Protein AF-I3XS90-F1 (afdb_monomer)

Radius of gyration: 22.23 Å; Cα contacts (8 Å, |Δi|>4): 352; chains: 1; bounding box: 52×35×60 Å

Solvent-accessible surface area (backbone atoms only — not comparable to full-atom values): 13602 Å² total; per-residue (Å²): 131,83,74,75,43,64,44,87,60,22,46,60,44,25,71,56,54,40,48,77,64,51,54,78,54,43,42,73,43,84,75,44,77,46,78,34,89,87,34,43,70,49,54,51,59,58,54,52,69,59,24,79,41,102,49,39,35,34,42,40,38,28,31,76,84,46,36,37,32,40,36,36,29,43,35,43,31,38,50,39,34,42,33,28,40,70,89,64,48,79,44,88,43,46,61,67,58,50,50,48,59,44,69,30,43,55,36,32,35,41,36,35,27,45,46,42,68,59,58,63,72,79,51,80,90,68,58,58,85,42,69,73,56,40,52,35,52,44,51,29,40,54,29,49,43,49,30,52,49,26,59,65,64,65,39,51,90,50,33,63,62,36,45,52,51,26,51,52,36,48,52,52,38,53,55,50,51,56,50,49,37,60,77,57,64,49,58,66,71,60,50,55,55,51,53,52,51,53,52,57,50,46,57,51,50,50,57,54,69,69,44,87,48,55,49,59,33,54,52,50,49,53,78,42,36,72,58,53,54,53,45,54,60,48,47,55,58,55,48,43,58,49,33,63,52,46,52,64,42,53,58,65,73,75,111

Sequence (255 aa):
MKSIVIREDIENLQKLIPLSKLLDILEVEIIESIMLEGGGKILLEVVGRYASENEYYMAHIINQEGTSCMLLMSGNTILNGECRRPDGGEIPVNPELIKGLLYSSNVRKLDMYRVKSPFVMWSEKYNLGVKPLDIAHRNMFEKFNTVIKYILNGELGKIQEAFREVYNAVITHFELEEKLQDECKYDKRKRESHVKRHLEFKMLMDKLASTSDASQFVKLLRDLYTYIASYLDYMLKDDMELAEHLKKCLEKAGE

InterPro domains:
  IPR012312 Hemerythrin-like [PF01814] (130-243)
  IPR012827 Hemerythrin, metal-binding domain [TIGR02481] (122-246)
  IPR012827 Hemerythrin, metal-binding domain [cd12107] (131-244)
  IPR035938 Hemerythrin-like superfamily [G3DSA:1.20.120.50] (116-249)
  IPR035938 Hemerythrin-like superfamily [SSF47188] (119-244)

Structure (mmCIF, N/CA/C/O backbone):
data_AF-I3XS90-F1
#
_entry.id   AF-I3XS90-F1
#
loop_
_atom_site.group_PDB
_atom_site.id
_atom_site.type_symbol
_atom_site.label_atom_id
_atom_site.label_alt_id
_atom_site.label_comp_id
_atom_site.label_asym_id
_atom_site.label_entity_id
_atom_site.label_seq_id
_atom_site.pdbx_PDB_ins_code
_atom_site.Cartn_x
_atom_site.Cartn_y
_atom_site.Cartn_z
_atom_site.occupancy
_atom_site.B_iso_or_equiv
_atom_site.auth_seq_id
_atom_site.auth_comp_id
_atom_site.auth_asym_id
_atom_site.auth_atom_id
_atom_site.pdbx_PDB_model_num
ATOM 1 N N . MET A 1 1 ? 4.669 -20.149 -23.806 1.00 55.44 1 MET A N 1
ATOM 2 C CA . MET A 1 1 ? 5.103 -19.032 -22.939 1.00 55.44 1 MET A CA 1
ATOM 3 C C . MET A 1 1 ? 4.061 -17.929 -23.068 1.00 55.44 1 MET A C 1
ATOM 5 O O . MET A 1 1 ? 3.728 -17.602 -24.202 1.00 55.44 1 MET A O 1
ATOM 9 N N . LYS A 1 2 ? 3.463 -17.433 -21.973 1.00 62.12 2 LYS A N 1
ATOM 10 C CA . LYS A 1 2 ? 2.526 -16.296 -22.066 1.00 62.12 2 LYS A CA 1
ATOM 11 C C . LYS A 1 2 ? 3.296 -15.078 -22.585 1.00 62.12 2 LYS A C 1
ATOM 13 O O . LYS A 1 2 ? 4.424 -14.853 -22.158 1.00 62.12 2 LYS A O 1
ATOM 18 N N . SER A 1 3 ? 2.716 -14.323 -23.516 1.00 77.62 3 SER A N 1
ATOM 19 C CA . SER A 1 3 ? 3.325 -13.082 -23.997 1.00 77.62 3 SER A CA 1
ATOM 20 C C . SER A 1 3 ? 3.390 -12.072 -22.855 1.00 77.62 3 SER A C 1
ATOM 22 O O . SER A 1 3 ? 2.373 -11.836 -22.194 1.00 77.62 3 SER A O 1
ATOM 24 N N . ILE A 1 4 ? 4.565 -11.483 -22.629 1.00 83.00 4 ILE A N 1
ATOM 25 C CA . ILE A 1 4 ? 4.709 -10.356 -21.705 1.00 83.00 4 ILE A CA 1
ATOM 26 C C . ILE A 1 4 ? 3.997 -9.146 -22.316 1.00 83.00 4 ILE A C 1
ATOM 28 O O . ILE A 1 4 ? 4.238 -8.793 -23.471 1.00 83.00 4 ILE A O 1
ATOM 32 N N . VAL A 1 5 ? 3.112 -8.537 -21.538 1.00 88.38 5 VAL A N 1
ATOM 33 C CA . VAL A 1 5 ? 2.396 -7.304 -21.857 1.00 88.38 5 VAL A CA 1
ATOM 34 C C . VAL A 1 5 ? 3.143 -6.152 -21.198 1.00 88.38 5 VAL A C 1
ATOM 36 O O . VAL A 1 5 ? 3.514 -6.233 -20.030 1.00 88.38 5 VAL A O 1
ATOM 39 N N . ILE A 1 6 ? 3.379 -5.076 -21.940 1.00 90.00 6 ILE A N 1
ATOM 40 C CA . ILE A 1 6 ? 4.000 -3.864 -21.406 1.00 90.00 6 ILE A CA 1
ATOM 41 C C . ILE A 1 6 ? 2.942 -2.777 -21.421 1.00 90.00 6 ILE A C 1
ATOM 43 O O . ILE A 1 6 ? 2.289 -2.571 -22.442 1.00 90.00 6 ILE A O 1
ATOM 47 N N . ARG A 1 7 ? 2.767 -2.102 -20.288 1.00 90.25 7 ARG A N 1
ATOM 48 C CA . ARG A 1 7 ? 1.864 -0.963 -20.181 1.00 90.25 7 ARG A CA 1
ATOM 49 C C . ARG A 1 7 ? 2.275 0.157 -21.146 1.00 90.25 7 ARG A C 1
ATOM 51 O O . ARG A 1 7 ? 3.441 0.539 -21.191 1.00 90.25 7 ARG A O 1
ATOM 58 N N . GLU A 1 8 ? 1.312 0.697 -21.889 1.00 90.00 8 GLU A N 1
ATOM 59 C CA . GLU A 1 8 ? 1.569 1.746 -22.886 1.00 90.00 8 GLU A CA 1
ATOM 60 C C . GLU A 1 8 ? 1.924 3.094 -22.240 1.00 90.00 8 GLU A C 1
ATOM 62 O O . GLU A 1 8 ? 2.824 3.785 -22.708 1.00 90.00 8 GLU A O 1
ATOM 67 N N . ASP A 1 9 ? 1.287 3.442 -21.120 1.00 90.19 9 ASP A N 1
ATOM 68 C CA . ASP A 1 9 ? 1.517 4.680 -20.367 1.00 90.19 9 ASP A CA 1
ATOM 69 C C . ASP A 1 9 ? 2.644 4.568 -19.321 1.00 90.19 9 ASP A C 1
ATOM 71 O O . ASP A 1 9 ? 2.751 5.411 -18.428 1.00 90.19 9 ASP A O 1
ATOM 75 N N . ILE A 1 10 ? 3.512 3.553 -19.426 1.00 91.19 10 ILE A N 1
ATOM 76 C CA . ILE A 1 10 ? 4.568 3.281 -18.437 1.00 91.19 10 ILE A CA 1
ATOM 77 C C . ILE A 1 10 ? 5.519 4.466 -18.230 1.00 91.19 10 ILE A C 1
ATOM 79 O O . ILE A 1 10 ? 5.909 4.740 -17.099 1.00 91.19 10 ILE A O 1
ATOM 83 N N . GLU A 1 11 ? 5.830 5.222 -19.287 1.00 90.06 11 GLU A N 1
ATOM 84 C CA . GLU A 1 11 ? 6.691 6.407 -19.191 1.00 90.06 11 GLU A CA 1
ATOM 85 C C . GLU A 1 11 ? 6.031 7.520 -18.360 1.00 90.06 11 GLU A C 1
ATOM 87 O O . GLU A 1 11 ? 6.686 8.212 -17.579 1.00 90.06 11 GLU A O 1
ATOM 92 N N . ASN A 1 12 ? 4.715 7.700 -18.510 1.00 89.44 12 ASN A N 1
ATOM 93 C CA . ASN A 1 12 ? 3.961 8.675 -17.728 1.00 89.44 12 ASN A CA 1
ATOM 94 C C . ASN A 1 12 ? 3.855 8.229 -16.265 1.00 89.44 12 ASN A C 1
ATOM 96 O O . ASN A 1 12 ? 4.059 9.033 -15.354 1.00 89.44 12 ASN A O 1
ATOM 100 N N . LEU A 1 13 ? 3.602 6.938 -16.035 1.00 88.50 13 LEU A N 1
ATOM 101 C CA . LEU A 1 13 ? 3.555 6.384 -14.688 1.00 88.50 13 LEU A CA 1
ATOM 102 C C . LEU A 1 13 ? 4.906 6.514 -13.973 1.00 88.50 13 LEU A C 1
ATOM 104 O O . LEU A 1 13 ? 4.920 6.932 -12.820 1.00 88.50 13 LEU A O 1
ATOM 108 N N . GLN A 1 14 ? 6.023 6.244 -14.656 1.00 88.75 14 GLN A N 1
ATOM 109 C CA . GLN A 1 14 ? 7.376 6.427 -14.117 1.00 88.75 14 GLN A CA 1
ATOM 110 C C . GLN A 1 14 ? 7.592 7.862 -13.611 1.00 88.75 14 GLN A C 1
ATOM 112 O O . GLN A 1 14 ? 8.184 8.058 -12.552 1.00 88.75 14 GLN A O 1
ATOM 117 N N . LYS A 1 15 ? 7.106 8.873 -14.344 1.00 88.38 15 LYS A N 1
ATOM 118 C CA . LYS A 1 15 ? 7.245 10.291 -13.961 1.00 88.38 15 LYS A CA 1
ATOM 119 C C . LYS A 1 15 ? 6.397 10.651 -12.743 1.00 88.38 15 LYS A C 1
ATOM 121 O O . LYS A 1 15 ? 6.851 11.401 -11.884 1.00 88.38 15 LYS A O 1
ATOM 126 N N . LEU A 1 16 ? 5.170 10.134 -12.674 1.00 89.19 16 LEU A N 1
ATOM 127 C CA . LEU A 1 16 ? 4.241 10.419 -11.578 1.00 89.19 16 LEU A CA 1
ATOM 128 C C . LEU A 1 16 ? 4.608 9.659 -10.299 1.00 89.19 16 LEU A C 1
ATOM 130 O O . LEU A 1 16 ? 4.498 10.199 -9.200 1.00 89.19 16 LEU A O 1
ATOM 134 N N . ILE A 1 17 ? 5.025 8.404 -10.446 1.00 89.94 17 ILE A N 1
ATOM 135 C CA . ILE A 1 17 ? 5.338 7.485 -9.357 1.00 89.94 17 ILE A CA 1
ATOM 136 C C . ILE A 1 17 ? 6.592 6.683 -9.737 1.00 89.94 17 ILE A C 1
ATOM 138 O O . ILE A 1 17 ? 6.489 5.559 -10.247 1.00 89.94 17 ILE A O 1
ATOM 142 N N . PRO A 1 18 ? 7.792 7.236 -9.486 1.00 91.19 18 PRO A N 1
ATOM 143 C CA . PRO A 1 18 ? 9.033 6.533 -9.775 1.00 91.19 18 PRO A CA 1
ATOM 144 C C . PRO A 1 18 ? 9.144 5.260 -8.935 1.00 91.19 18 PRO A C 1
ATOM 146 O O . PRO A 1 18 ? 8.927 5.290 -7.719 1.00 91.19 18 PRO A O 1
ATOM 149 N N . LEU A 1 19 ? 9.518 4.146 -9.568 1.00 91.44 19 LEU A N 1
ATOM 150 C CA . LEU A 1 19 ? 9.610 2.849 -8.896 1.00 91.44 19 LEU A CA 1
ATOM 151 C C . LEU A 1 19 ? 10.603 2.885 -7.727 1.00 91.44 19 LEU A C 1
ATOM 153 O O . LEU A 1 19 ? 10.298 2.362 -6.659 1.00 91.44 19 LEU A O 1
ATOM 157 N N . SER A 1 20 ? 11.736 3.580 -7.874 1.00 89.75 20 SER A N 1
ATOM 158 C CA . SER A 1 20 ? 12.697 3.769 -6.780 1.00 89.75 20 SER A CA 1
ATOM 159 C C . SER A 1 20 ? 12.083 4.401 -5.528 1.00 89.75 20 SER A C 1
ATOM 161 O O . SER A 1 20 ? 12.520 4.091 -4.428 1.00 89.75 20 SER A O 1
ATOM 163 N N . LYS A 1 21 ? 11.058 5.255 -5.668 1.00 89.62 21 LYS A N 1
ATOM 164 C CA . LYS A 1 21 ? 10.362 5.881 -4.531 1.00 89.62 21 LYS A CA 1
ATOM 165 C C . LYS A 1 21 ? 9.311 4.980 -3.904 1.00 89.62 21 LYS A C 1
ATOM 167 O O . LYS A 1 21 ? 9.009 5.147 -2.729 1.00 89.62 21 LYS A O 1
ATOM 172 N N . LEU A 1 22 ? 8.750 4.048 -4.669 1.00 88.69 22 LEU A N 1
ATOM 173 C CA . LEU A 1 22 ? 7.868 3.026 -4.113 1.00 88.69 22 LEU A CA 1
ATOM 174 C C . LEU A 1 22 ? 8.647 2.017 -3.278 1.00 88.69 22 LEU A C 1
ATOM 176 O O . LEU A 1 22 ? 8.139 1.556 -2.266 1.00 88.69 22 LEU A O 1
ATOM 180 N N . LEU A 1 23 ? 9.889 1.711 -3.653 1.00 87.75 23 LEU A N 1
ATOM 181 C CA . LEU A 1 23 ? 10.734 0.801 -2.877 1.00 87.75 23 LEU A CA 1
ATOM 182 C C . LEU A 1 23 ? 11.040 1.311 -1.461 1.00 87.75 23 LEU A C 1
ATOM 184 O O . LEU A 1 23 ? 11.299 0.494 -0.587 1.00 87.75 23 LEU A O 1
ATOM 188 N N . ASP A 1 24 ? 10.918 2.618 -1.206 1.00 87.62 24 ASP A N 1
ATOM 189 C CA . ASP A 1 24 ? 11.027 3.191 0.145 1.00 87.62 24 ASP A CA 1
ATOM 190 C C . ASP A 1 24 ? 9.905 2.704 1.088 1.00 87.62 24 ASP A C 1
ATOM 192 O O . ASP A 1 24 ? 10.039 2.793 2.308 1.00 87.62 24 ASP A O 1
ATOM 196 N N . ILE A 1 25 ? 8.793 2.206 0.531 1.00 88.19 25 ILE A N 1
ATOM 197 C CA . ILE A 1 25 ? 7.641 1.696 1.282 1.00 88.19 25 ILE A CA 1
ATOM 198 C C . ILE A 1 25 ? 7.292 0.249 0.955 1.00 88.19 25 ILE A C 1
ATOM 200 O O . ILE A 1 25 ? 6.293 -0.225 1.457 1.00 88.19 25 ILE A O 1
ATOM 204 N N . LEU A 1 26 ? 8.008 -0.459 0.088 1.00 89.69 26 LEU A N 1
ATOM 205 C CA . LEU A 1 26 ? 7.658 -1.841 -0.253 1.00 89.69 26 LEU A CA 1
ATOM 206 C C . LEU A 1 26 ? 8.574 -2.812 0.478 1.00 89.69 26 LEU A C 1
ATOM 208 O O . LEU A 1 26 ? 9.772 -2.574 0.614 1.00 89.69 26 LEU A O 1
ATOM 212 N N . GLU A 1 27 ? 8.020 -3.949 0.886 1.00 88.12 27 GLU A N 1
ATOM 213 C CA . GLU A 1 27 ? 8.829 -5.068 1.352 1.00 88.12 27 GLU A CA 1
ATOM 214 C C . GLU A 1 27 ? 9.244 -5.917 0.149 1.00 88.12 27 GLU A C 1
ATOM 216 O O . GLU A 1 27 ? 8.408 -6.309 -0.669 1.00 88.12 27 GLU A O 1
ATOM 221 N N . VAL A 1 28 ? 10.539 -6.212 0.032 1.00 90.44 28 VAL A N 1
ATOM 222 C CA . VAL A 1 28 ? 11.079 -7.027 -1.061 1.00 90.44 28 VAL A CA 1
ATOM 223 C C . VAL A 1 28 ? 11.883 -8.204 -0.526 1.00 90.44 28 VAL A C 1
ATOM 225 O O . VAL A 1 28 ? 12.688 -8.071 0.393 1.00 90.44 28 VAL A O 1
ATOM 228 N N . GLU A 1 29 ? 11.675 -9.369 -1.126 1.00 91.44 29 GLU A N 1
ATOM 229 C CA . GLU A 1 29 ? 12.358 -10.617 -0.790 1.00 91.44 29 GLU A CA 1
ATOM 230 C C . GLU A 1 29 ? 13.064 -11.133 -2.045 1.00 91.44 29 GLU A C 1
ATOM 232 O O . GLU A 1 29 ? 12.407 -11.357 -3.060 1.00 91.44 29 GLU A O 1
ATOM 237 N N . ILE A 1 30 ? 14.390 -11.310 -1.998 1.00 92.75 30 ILE A N 1
ATOM 238 C CA . ILE A 1 30 ? 15.135 -11.908 -3.116 1.00 92.75 30 ILE A CA 1
ATOM 239 C C . ILE A 1 30 ? 14.697 -13.364 -3.249 1.00 92.75 30 ILE A C 1
ATOM 241 O O . ILE A 1 30 ? 14.873 -14.149 -2.320 1.00 92.75 30 ILE A O 1
ATOM 245 N N . ILE A 1 31 ? 14.171 -13.722 -4.416 1.00 92.38 31 ILE A N 1
ATOM 246 C CA . ILE A 1 31 ? 13.762 -15.100 -4.725 1.00 92.38 31 ILE A CA 1
ATOM 247 C C . ILE A 1 31 ? 14.734 -15.778 -5.685 1.00 92.38 31 ILE A C 1
ATOM 249 O O . ILE A 1 31 ? 14.851 -16.999 -5.685 1.00 92.38 31 ILE A O 1
ATOM 253 N N . GLU A 1 32 ? 15.451 -14.996 -6.493 1.00 91.00 32 GLU A N 1
ATOM 254 C CA . GLU A 1 32 ? 16.410 -15.532 -7.447 1.00 91.00 32 GLU A CA 1
ATOM 255 C C . GLU A 1 32 ? 17.471 -14.490 -7.799 1.00 91.00 32 GLU A C 1
ATOM 257 O O . GLU A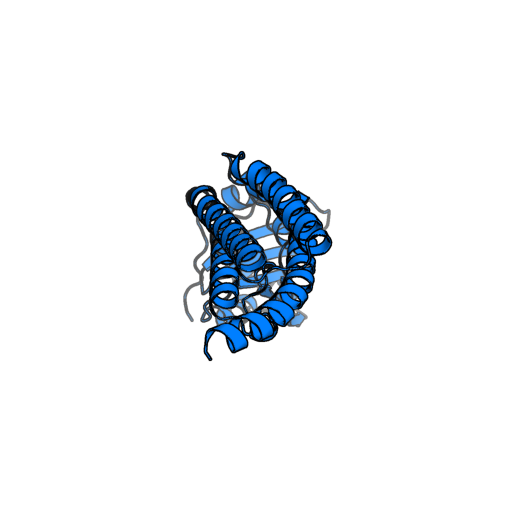 1 32 ? 17.174 -13.303 -7.908 1.00 91.00 32 GLU A O 1
ATOM 262 N N . SER A 1 33 ? 18.711 -14.935 -7.992 1.00 92.25 33 SER A N 1
ATOM 263 C CA . SER A 1 33 ? 19.820 -14.099 -8.452 1.00 92.25 33 SER A CA 1
ATOM 264 C C . SER A 1 33 ? 20.652 -14.892 -9.447 1.00 92.25 33 SER A C 1
ATOM 266 O O . SER A 1 33 ? 21.090 -16.006 -9.156 1.00 92.25 33 SER A O 1
ATOM 268 N N . ILE A 1 34 ? 20.836 -14.337 -10.642 1.00 89.69 34 ILE A N 1
ATOM 269 C CA . ILE A 1 34 ? 21.483 -15.008 -11.765 1.00 89.69 34 ILE A CA 1
ATOM 270 C C . ILE A 1 34 ? 22.574 -14.103 -12.324 1.00 89.69 34 ILE A C 1
ATOM 272 O O . ILE A 1 34 ? 22.320 -12.969 -12.739 1.00 89.69 34 ILE A O 1
ATOM 276 N N . MET A 1 35 ? 23.788 -14.643 -12.387 1.00 87.75 35 MET A N 1
ATOM 277 C CA . MET A 1 35 ? 24.903 -14.055 -13.123 1.00 87.75 35 MET A CA 1
ATOM 278 C C . MET A 1 35 ? 24.988 -14.710 -14.499 1.00 87.75 35 MET A C 1
ATOM 280 O O . MET A 1 35 ? 25.035 -15.932 -14.612 1.00 87.75 35 MET A O 1
ATOM 284 N N . LEU A 1 36 ? 25.002 -13.894 -15.548 1.00 79.38 36 LEU A N 1
ATOM 285 C CA . LEU A 1 36 ? 25.058 -14.344 -16.934 1.00 79.38 36 LEU A CA 1
ATOM 286 C C . LEU A 1 36 ? 26.435 -14.016 -17.507 1.00 79.38 36 LEU A C 1
ATOM 288 O O . LEU A 1 36 ? 26.640 -12.979 -18.143 1.00 79.38 36 LEU A O 1
ATOM 292 N N . GLU A 1 37 ? 27.397 -14.899 -17.253 1.00 66.69 37 GLU A N 1
ATOM 293 C CA . GLU A 1 37 ? 28.720 -14.820 -17.871 1.00 66.69 37 GLU A CA 1
ATOM 294 C C . GLU A 1 37 ? 28.574 -15.023 -19.388 1.00 66.69 37 GLU A C 1
ATOM 296 O O . GLU A 1 37 ? 28.243 -16.107 -19.856 1.00 66.69 37 GLU A O 1
ATOM 301 N N . GLY A 1 38 ? 28.753 -13.956 -20.173 1.00 61.28 38 GLY A N 1
ATOM 302 C CA . GLY A 1 38 ? 28.689 -14.013 -21.640 1.00 61.28 38 GLY A CA 1
ATOM 303 C C . GLY A 1 38 ? 27.338 -13.660 -22.269 1.00 61.28 38 GLY A C 1
ATOM 304 O O . GLY A 1 38 ? 27.257 -13.599 -23.493 1.00 61.28 38 GLY A O 1
ATOM 305 N N . GLY A 1 39 ? 26.323 -13.332 -21.464 1.00 59.81 39 GLY A N 1
ATOM 306 C CA . GLY A 1 39 ? 25.066 -12.787 -21.965 1.00 59.81 39 GLY A CA 1
ATOM 307 C C . GLY A 1 39 ? 24.079 -13.834 -22.502 1.00 59.81 39 GLY A C 1
ATOM 308 O O . GLY A 1 39 ? 24.350 -14.547 -23.465 1.00 59.81 39 GLY A O 1
ATOM 309 N N . GLY A 1 40 ? 22.901 -13.941 -21.879 1.00 57.16 40 GLY A N 1
ATOM 310 C CA . GLY A 1 40 ? 21.921 -14.992 -22.181 1.00 57.16 40 GLY A CA 1
ATOM 311 C C . GLY A 1 40 ? 20.501 -14.466 -22.383 1.00 57.16 40 GLY A C 1
ATOM 312 O O . GLY A 1 40 ? 20.083 -13.522 -21.718 1.00 57.16 40 GLY A O 1
ATOM 313 N N . LYS A 1 41 ? 19.722 -15.131 -23.253 1.00 62.38 41 LYS A N 1
ATOM 314 C CA . LYS A 1 41 ? 18.271 -14.910 -23.472 1.00 62.38 41 LYS A CA 1
ATOM 315 C C . LYS A 1 41 ? 17.406 -15.437 -22.308 1.00 62.38 41 LYS A C 1
ATOM 317 O O . LYS A 1 41 ? 16.359 -16.038 -22.522 1.00 62.38 41 LYS A O 1
ATOM 322 N N . ILE A 1 42 ? 17.868 -15.258 -21.076 1.00 63.91 42 ILE A N 1
ATOM 323 C CA . ILE A 1 42 ? 17.315 -15.916 -19.883 1.00 63.91 42 ILE A CA 1
ATOM 324 C C . ILE A 1 42 ? 16.187 -15.086 -19.250 1.00 63.91 42 ILE A C 1
ATOM 326 O O . ILE A 1 42 ? 15.330 -15.622 -18.554 1.00 63.91 42 ILE A O 1
ATOM 330 N N . LEU A 1 43 ? 16.110 -13.788 -19.559 1.00 67.50 43 LEU A N 1
ATOM 331 C CA . LEU A 1 43 ? 15.177 -12.878 -18.898 1.00 67.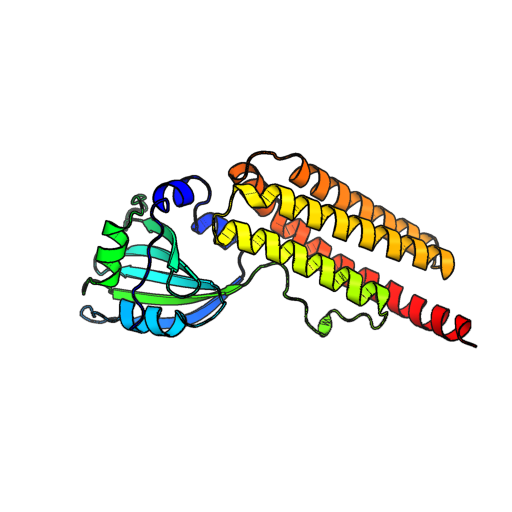50 43 LEU A CA 1
ATOM 332 C C . LEU A 1 43 ? 13.702 -13.243 -19.137 1.00 67.50 43 LEU A C 1
ATOM 334 O O . LEU A 1 43 ? 12.928 -13.254 -18.189 1.00 67.50 43 LEU A O 1
ATOM 338 N N . LEU A 1 44 ? 13.313 -13.608 -20.364 1.00 72.38 44 LEU A N 1
ATOM 339 C CA . LEU A 1 44 ? 11.940 -14.037 -20.679 1.00 72.38 44 LEU A CA 1
ATOM 340 C C . LEU A 1 44 ? 11.540 -15.349 -20.009 1.00 72.38 44 LEU A C 1
ATOM 342 O O . LEU A 1 44 ? 10.385 -15.505 -19.622 1.00 72.38 44 LEU A O 1
ATOM 346 N N . GLU A 1 45 ? 12.478 -16.285 -19.890 1.00 76.56 45 GLU A N 1
ATOM 347 C CA . GLU A 1 45 ? 12.232 -17.567 -19.237 1.00 76.56 45 GLU A CA 1
ATOM 348 C C . GLU A 1 45 ? 12.047 -17.365 -17.733 1.00 76.56 45 GLU A C 1
ATOM 350 O O . GLU A 1 45 ? 11.046 -17.802 -17.169 1.00 76.56 45 GLU A O 1
ATOM 355 N N . VAL A 1 46 ? 12.959 -16.621 -17.103 1.00 77.19 46 VAL A N 1
ATOM 356 C CA . VAL A 1 46 ? 12.924 -16.340 -15.665 1.00 77.19 46 VAL A CA 1
ATOM 357 C C . VAL A 1 46 ? 11.689 -15.529 -15.303 1.00 77.19 46 VAL A C 1
ATOM 359 O O . VAL A 1 46 ? 10.905 -15.968 -14.469 1.00 77.19 46 VAL A O 1
ATOM 362 N N . VAL A 1 47 ? 11.460 -14.396 -15.974 1.00 73.31 47 VAL A N 1
ATOM 363 C CA . VAL A 1 47 ? 10.264 -13.565 -15.768 1.00 73.31 47 VAL A CA 1
ATOM 364 C C . VAL A 1 47 ? 8.992 -14.366 -16.058 1.00 73.31 47 VAL A C 1
ATOM 366 O O . VAL A 1 47 ? 8.010 -14.272 -15.324 1.00 73.31 47 VAL A O 1
ATOM 369 N N . GLY A 1 48 ? 9.020 -15.217 -17.087 1.00 73.88 48 GLY A N 1
ATOM 370 C CA . GLY A 1 48 ? 7.908 -16.085 -17.456 1.00 73.88 48 GLY A CA 1
ATOM 371 C C . GLY A 1 48 ? 7.514 -17.103 -16.383 1.00 73.88 48 GLY A C 1
ATOM 372 O O . GLY A 1 48 ? 6.332 -17.440 -16.309 1.00 73.88 48 GLY A O 1
ATOM 373 N N . ARG A 1 49 ? 8.449 -17.561 -15.535 1.00 80.38 49 ARG A N 1
ATOM 374 C CA . ARG A 1 49 ? 8.144 -18.471 -14.411 1.00 80.38 49 ARG A CA 1
ATOM 375 C C . ARG A 1 49 ? 7.276 -17.814 -13.343 1.00 80.38 49 ARG A C 1
ATOM 377 O O . ARG A 1 49 ? 6.408 -18.474 -12.790 1.00 80.38 49 ARG A O 1
ATOM 384 N N . TYR A 1 50 ? 7.473 -16.521 -13.104 1.00 78.75 50 TYR A N 1
ATOM 385 C CA . TYR A 1 50 ? 6.739 -15.767 -12.084 1.00 78.75 50 TYR A CA 1
ATOM 386 C C . TYR A 1 50 ? 5.461 -15.109 -12.633 1.00 78.75 50 TYR A C 1
ATOM 388 O O . TYR A 1 50 ? 4.612 -14.633 -11.883 1.00 78.75 50 TYR A O 1
ATOM 396 N N . ALA A 1 51 ? 5.263 -15.149 -13.954 1.00 65.38 51 ALA A N 1
ATOM 397 C CA . ALA A 1 51 ? 4.133 -14.524 -14.638 1.00 65.38 51 ALA A CA 1
ATOM 398 C C . ALA A 1 51 ? 2.767 -15.218 -14.429 1.00 65.38 51 ALA A C 1
ATOM 400 O O . ALA A 1 51 ? 1.761 -14.798 -15.015 1.00 65.38 51 ALA A O 1
ATOM 401 N N . SER A 1 52 ? 2.705 -16.302 -13.651 1.00 60.06 52 SER A N 1
ATOM 402 C CA . SER A 1 52 ? 1.480 -17.067 -13.375 1.00 60.06 52 SER A CA 1
ATOM 403 C C . SER A 1 52 ? 0.840 -16.790 -12.019 1.00 60.06 52 SER A C 1
ATOM 405 O O . SER A 1 52 ? -0.250 -17.303 -11.771 1.00 60.06 52 SER A O 1
ATOM 407 N N . GLU A 1 53 ? 1.476 -16.002 -11.158 1.00 63.94 53 GLU A N 1
ATOM 408 C CA . GLU A 1 53 ? 1.019 -15.810 -9.783 1.00 63.94 53 GLU A CA 1
ATOM 409 C C . GLU A 1 53 ? 0.299 -14.468 -9.604 1.00 63.94 53 GLU A C 1
ATOM 411 O O . GLU A 1 53 ? 0.617 -13.476 -10.261 1.00 63.94 53 GLU A O 1
ATOM 416 N N . ASN A 1 54 ? -0.678 -14.432 -8.692 1.00 69.19 54 ASN A N 1
ATOM 417 C CA . ASN A 1 54 ? -1.421 -13.225 -8.298 1.00 69.19 54 ASN A CA 1
ATOM 418 C C . ASN A 1 54 ? -0.594 -12.339 -7.339 1.00 69.19 54 ASN A C 1
ATOM 420 O O . ASN A 1 54 ? -1.125 -11.733 -6.410 1.00 69.19 54 ASN A O 1
ATOM 424 N N . GLU A 1 55 ? 0.718 -12.302 -7.553 1.00 86.12 55 GLU A N 1
ATOM 425 C CA . GLU A 1 55 ? 1.692 -11.584 -6.740 1.00 86.12 55 GLU A CA 1
ATOM 426 C C . GLU A 1 55 ? 2.364 -10.479 -7.565 1.00 86.12 55 GLU A C 1
ATOM 428 O O . GLU A 1 55 ? 2.196 -10.375 -8.788 1.00 86.12 55 GLU A O 1
ATOM 433 N N . TYR A 1 56 ? 3.113 -9.627 -6.871 1.00 91.19 56 TYR A N 1
ATOM 434 C CA . TYR A 1 56 ? 3.957 -8.620 -7.491 1.00 91.19 56 TYR A CA 1
ATOM 435 C C . TYR A 1 56 ? 5.402 -9.088 -7.468 1.00 91.19 56 TYR A C 1
ATOM 437 O O . TYR A 1 56 ? 5.906 -9.562 -6.450 1.00 91.19 56 TYR A O 1
ATOM 445 N N . TYR A 1 57 ? 6.080 -8.901 -8.590 1.00 92.50 57 TYR A N 1
ATOM 446 C CA . TYR A 1 57 ? 7.490 -9.209 -8.733 1.00 92.50 57 TYR A CA 1
ATOM 447 C C . TYR A 1 57 ? 8.241 -7.988 -9.234 1.00 92.50 57 TYR A C 1
ATOM 449 O O . TYR A 1 57 ? 7.706 -7.169 -9.982 1.00 92.50 57 TYR A O 1
ATOM 457 N N . MET A 1 58 ? 9.499 -7.876 -8.831 1.00 93.69 58 MET A N 1
ATOM 458 C CA . MET A 1 58 ? 10.425 -6.899 -9.374 1.00 93.69 58 MET A CA 1
ATOM 459 C C . MET A 1 58 ? 11.610 -7.627 -9.995 1.00 93.69 58 MET A C 1
ATOM 461 O O . MET A 1 58 ? 12.229 -8.472 -9.355 1.00 93.69 58 MET A O 1
ATOM 465 N N . ALA A 1 59 ? 11.931 -7.277 -11.236 1.00 92.44 59 ALA A N 1
ATOM 466 C CA . ALA A 1 59 ? 13.152 -7.702 -11.903 1.00 92.44 59 ALA A CA 1
ATOM 467 C C . ALA A 1 59 ? 14.157 -6.549 -11.878 1.00 92.44 59 ALA A C 1
ATOM 469 O O . ALA A 1 59 ? 13.877 -5.480 -12.421 1.00 92.44 59 ALA A O 1
ATOM 470 N N . HIS A 1 60 ? 15.324 -6.761 -11.275 1.00 93.69 60 HIS A N 1
ATOM 471 C CA . HIS A 1 60 ? 16.465 -5.856 -11.366 1.00 93.69 60 HIS A CA 1
ATOM 472 C C . HIS A 1 60 ? 17.479 -6.428 -12.354 1.00 93.69 60 HIS A C 1
ATOM 474 O O . HIS A 1 60 ? 18.080 -7.476 -12.135 1.00 93.69 60 HIS A O 1
ATOM 480 N N . ILE A 1 61 ? 17.631 -5.743 -13.479 1.00 92.00 61 ILE A N 1
ATOM 481 C CA . ILE A 1 61 ? 18.411 -6.174 -14.633 1.00 92.00 61 ILE A CA 1
ATOM 482 C C . ILE A 1 61 ? 19.605 -5.243 -14.770 1.00 92.00 61 ILE A C 1
ATOM 484 O O . ILE A 1 61 ? 19.433 -4.028 -14.851 1.00 92.00 61 ILE A O 1
ATOM 488 N N . ILE A 1 62 ? 20.806 -5.805 -14.862 1.00 91.81 62 ILE A N 1
ATOM 489 C CA . ILE A 1 62 ? 22.022 -5.053 -15.177 1.00 91.81 62 ILE A CA 1
ATOM 490 C C . ILE A 1 62 ? 22.608 -5.623 -16.464 1.00 91.81 62 ILE A C 1
ATOM 492 O O . ILE A 1 62 ? 22.835 -6.832 -16.559 1.00 91.81 62 ILE A O 1
ATOM 496 N N . ASN A 1 63 ? 22.847 -4.773 -17.462 1.00 89.69 63 ASN A N 1
ATOM 497 C CA . ASN A 1 63 ? 23.474 -5.182 -18.721 1.00 89.69 63 ASN A CA 1
ATOM 498 C C . ASN A 1 63 ? 25.020 -5.149 -18.635 1.00 89.69 63 ASN A C 1
ATOM 500 O O . ASN A 1 63 ? 25.582 -4.707 -17.630 1.00 89.69 63 ASN A O 1
ATOM 504 N N . GLN A 1 64 ? 25.738 -5.627 -19.659 1.00 88.38 64 GLN A N 1
ATOM 505 C CA . GLN A 1 64 ? 27.214 -5.638 -19.631 1.00 88.38 64 GLN A CA 1
ATOM 506 C C . GLN A 1 64 ? 27.827 -4.230 -19.611 1.00 88.38 64 GLN A C 1
ATOM 508 O O . GLN A 1 64 ? 28.905 -4.046 -19.051 1.00 88.38 64 GLN A O 1
ATOM 513 N N . GLU A 1 65 ? 27.122 -3.237 -20.154 1.00 89.00 65 GLU A N 1
ATOM 514 C CA . GLU A 1 65 ? 27.524 -1.823 -20.138 1.00 89.00 65 GLU A CA 1
ATOM 515 C C . GLU A 1 65 ? 27.311 -1.162 -18.765 1.00 89.00 65 GLU A C 1
ATOM 517 O O . GLU A 1 65 ? 27.766 -0.045 -18.548 1.00 89.00 65 GLU A O 1
ATOM 522 N N . GLY A 1 66 ? 26.637 -1.841 -17.828 1.00 89.88 66 GLY A N 1
ATOM 523 C CA . GLY A 1 66 ? 26.341 -1.345 -16.482 1.00 89.88 66 GLY A CA 1
ATOM 524 C C . GLY A 1 66 ? 25.032 -0.559 -16.358 1.00 89.88 66 GLY A C 1
ATOM 525 O O . GLY A 1 66 ? 24.738 -0.045 -15.282 1.00 89.88 66 GLY A O 1
ATOM 526 N N . THR A 1 67 ? 24.233 -0.465 -17.423 1.00 92.19 67 THR A N 1
ATOM 527 C CA . THR A 1 67 ? 22.871 0.078 -17.347 1.00 92.19 67 THR A CA 1
ATOM 528 C C . THR A 1 67 ? 22.024 -0.819 -16.453 1.00 92.19 67 THR A C 1
ATOM 530 O O . THR A 1 67 ? 21.996 -2.038 -16.633 1.00 92.19 67 THR A O 1
ATOM 533 N N . SER A 1 68 ? 21.325 -0.202 -15.505 1.00 93.88 68 SER A N 1
ATOM 534 C CA . SER A 1 68 ? 20.513 -0.865 -14.491 1.00 93.88 68 SER A CA 1
ATOM 535 C C . SER A 1 68 ? 19.043 -0.519 -14.690 1.00 93.88 68 SER A C 1
ATOM 537 O O . SER A 1 68 ? 18.691 0.657 -14.708 1.00 93.88 68 SER A O 1
ATOM 539 N N . CYS A 1 69 ? 18.179 -1.523 -14.774 1.00 94.12 69 CYS A N 1
ATOM 540 C CA . CYS A 1 69 ? 16.739 -1.364 -14.930 1.00 94.12 69 CYS A CA 1
ATOM 541 C C . CYS A 1 69 ? 15.984 -2.159 -13.871 1.00 94.12 69 CYS A C 1
ATOM 543 O O . CYS A 1 69 ? 16.233 -3.347 -13.696 1.00 94.12 69 CYS A O 1
ATOM 545 N N . MET A 1 70 ? 15.040 -1.516 -13.196 1.00 94.44 70 MET A N 1
ATOM 546 C CA . MET A 1 70 ? 14.080 -2.160 -12.306 1.00 94.44 70 MET A CA 1
ATOM 547 C C . MET A 1 70 ? 12.726 -2.188 -13.000 1.00 94.44 70 MET A C 1
ATOM 549 O O . MET A 1 70 ? 12.271 -1.151 -13.479 1.00 94.44 70 MET A O 1
ATOM 553 N N . LEU A 1 71 ? 12.086 -3.351 -13.062 1.00 93.88 71 LEU A N 1
ATOM 554 C CA . LEU A 1 71 ? 10.775 -3.535 -13.681 1.00 93.88 71 LEU A CA 1
ATOM 555 C C . LEU A 1 71 ? 9.826 -4.164 -12.664 1.00 93.88 71 LEU A C 1
ATOM 557 O O . LEU A 1 71 ? 10.091 -5.265 -12.188 1.00 93.88 71 LEU A O 1
ATOM 561 N N . LEU A 1 72 ? 8.726 -3.479 -12.357 1.00 93.69 72 LEU A N 1
ATOM 562 C CA . LEU A 1 72 ? 7.633 -4.002 -11.541 1.00 93.69 72 LEU A CA 1
ATOM 563 C C . LEU A 1 72 ? 6.629 -4.714 -12.444 1.00 93.69 72 LEU A C 1
ATOM 565 O O . LEU A 1 72 ? 6.182 -4.158 -13.451 1.00 93.69 72 LEU A O 1
ATOM 569 N N . MET A 1 73 ? 6.226 -5.916 -12.058 1.00 91.56 73 MET A N 1
ATOM 570 C CA . MET A 1 73 ? 5.284 -6.733 -12.812 1.00 91.56 73 MET A CA 1
ATOM 571 C C . MET A 1 73 ? 4.265 -7.422 -11.910 1.00 91.56 73 MET A C 1
ATOM 573 O O . MET A 1 73 ? 4.531 -7.704 -10.743 1.00 91.56 73 MET A O 1
ATOM 577 N N . SER A 1 74 ? 3.101 -7.709 -12.484 1.00 89.81 74 SER A N 1
ATOM 578 C CA . SER A 1 74 ? 2.099 -8.604 -11.911 1.00 89.81 74 SER A CA 1
ATOM 579 C C . SER A 1 74 ? 1.555 -9.500 -13.015 1.00 89.81 74 SER A C 1
ATOM 581 O O . SER A 1 74 ? 1.183 -9.027 -14.097 1.00 89.81 74 SER A O 1
ATOM 583 N N . GLY A 1 75 ? 1.574 -10.811 -12.774 1.00 86.44 75 GLY A N 1
ATOM 584 C CA . GLY A 1 75 ? 1.359 -11.797 -13.825 1.00 86.44 75 GLY A CA 1
ATOM 585 C C . GLY A 1 75 ? 2.285 -11.552 -15.024 1.00 86.44 75 GLY A C 1
ATOM 586 O O . GLY A 1 75 ? 3.479 -11.306 -14.876 1.00 86.44 75 GLY A O 1
ATOM 587 N N . ASN A 1 76 ? 1.734 -11.572 -16.236 1.00 86.44 76 ASN A N 1
ATOM 588 C CA . ASN A 1 76 ? 2.491 -11.309 -17.462 1.00 86.44 76 ASN A CA 1
ATOM 589 C C . ASN A 1 76 ? 2.594 -9.819 -17.827 1.00 86.44 76 ASN A C 1
ATOM 591 O O . ASN A 1 76 ? 3.007 -9.524 -18.945 1.00 86.44 76 ASN A O 1
ATOM 595 N N . THR A 1 77 ? 2.196 -8.892 -16.951 1.00 89.25 77 THR A N 1
ATOM 596 C CA . THR A 1 77 ? 2.158 -7.458 -17.266 1.00 89.25 77 THR A CA 1
ATOM 597 C C . THR A 1 77 ? 3.253 -6.699 -16.530 1.00 89.25 77 THR A C 1
ATOM 599 O O . THR A 1 77 ? 3.332 -6.757 -15.306 1.00 89.25 77 THR A O 1
ATOM 602 N N . ILE A 1 78 ? 4.059 -5.935 -17.268 1.00 92.00 78 ILE A N 1
ATOM 603 C CA . ILE A 1 78 ? 4.989 -4.950 -16.710 1.00 92.00 78 ILE A CA 1
ATOM 604 C C . ILE A 1 78 ? 4.208 -3.662 -16.455 1.00 92.00 78 ILE A C 1
ATOM 606 O O . ILE A 1 78 ? 3.675 -3.050 -17.383 1.00 92.00 78 ILE A O 1
ATOM 610 N N . LEU A 1 79 ? 4.120 -3.296 -15.179 1.00 92.31 79 LEU A N 1
ATOM 611 C CA . LEU A 1 79 ? 3.288 -2.210 -14.671 1.00 92.31 79 LEU A CA 1
ATOM 612 C C . LEU A 1 79 ? 4.054 -0.893 -14.605 1.00 92.31 79 LEU A C 1
ATOM 614 O O . LEU A 1 79 ? 3.523 0.139 -14.996 1.00 92.31 79 LEU A O 1
ATOM 618 N N . ASN A 1 80 ? 5.293 -0.934 -14.116 1.00 94.06 80 ASN A N 1
ATOM 619 C CA . ASN A 1 80 ? 6.143 0.237 -13.920 1.00 94.06 80 ASN A CA 1
ATOM 620 C C . ASN A 1 80 ? 7.610 -0.152 -14.150 1.00 94.06 80 ASN A C 1
ATOM 622 O O . ASN A 1 80 ? 7.967 -1.330 -14.079 1.00 94.06 80 ASN A O 1
ATOM 626 N N . GLY A 1 81 ? 8.470 0.824 -14.412 1.00 94.25 81 GLY A N 1
ATOM 627 C CA . GLY A 1 81 ? 9.893 0.584 -14.548 1.00 94.25 81 GLY A CA 1
ATOM 628 C C . GLY A 1 81 ? 10.721 1.846 -14.395 1.00 94.25 81 GLY A C 1
ATOM 629 O O . GLY A 1 81 ? 10.256 2.954 -14.639 1.00 94.25 81 GLY A O 1
ATOM 630 N N . GLU A 1 82 ? 11.975 1.664 -14.006 1.00 94.81 82 GLU A N 1
ATOM 631 C CA . GLU A 1 82 ? 12.954 2.739 -13.911 1.00 94.81 82 GLU A CA 1
ATOM 632 C C . GLU A 1 82 ? 14.317 2.224 -14.374 1.00 94.81 82 GLU A C 1
ATOM 634 O O . GLU A 1 82 ? 14.798 1.200 -13.889 1.00 94.81 82 GLU A O 1
ATOM 639 N N . CYS A 1 83 ? 14.940 2.934 -15.311 1.00 94.19 83 CYS A N 1
ATOM 640 C CA . CYS A 1 83 ? 16.243 2.587 -15.863 1.00 94.19 83 CYS A CA 1
ATOM 641 C C . CYS A 1 83 ? 17.240 3.727 -15.656 1.00 94.19 83 CYS A C 1
ATOM 643 O O . CYS A 1 83 ? 16.907 4.901 -15.823 1.00 94.19 83 CYS A O 1
ATOM 645 N N . ARG A 1 84 ? 18.484 3.375 -15.330 1.00 94.81 84 ARG A N 1
ATOM 646 C CA . ARG A 1 84 ? 19.586 4.313 -15.116 1.00 94.81 84 ARG A CA 1
ATOM 647 C C . ARG A 1 84 ? 20.843 3.848 -15.834 1.00 94.81 84 ARG A C 1
ATOM 649 O O . ARG A 1 84 ? 21.173 2.661 -15.830 1.00 94.81 84 ARG A O 1
ATOM 656 N N . ARG A 1 85 ? 21.548 4.803 -16.429 1.00 94.31 85 ARG A N 1
ATOM 657 C CA . ARG A 1 85 ? 22.894 4.625 -16.978 1.00 94.31 85 ARG A CA 1
ATOM 658 C C . ARG A 1 85 ? 23.914 4.409 -15.847 1.00 94.31 85 ARG A C 1
ATOM 660 O O . ARG A 1 85 ? 23.632 4.767 -14.701 1.00 94.31 85 ARG A O 1
ATOM 667 N N . PRO A 1 86 ? 25.115 3.888 -16.157 1.00 92.62 86 PRO A N 1
ATOM 668 C CA . PRO A 1 86 ? 26.192 3.727 -15.174 1.00 92.62 86 PRO A CA 1
ATOM 669 C C . PRO A 1 86 ? 26.602 5.029 -14.472 1.00 92.62 86 PRO A C 1
ATOM 671 O O . PRO A 1 86 ? 27.014 5.003 -13.317 1.00 92.62 86 PRO A O 1
ATOM 674 N N . ASP A 1 87 ? 26.473 6.167 -15.158 1.00 92.94 87 ASP A N 1
ATOM 675 C CA . ASP A 1 87 ? 26.747 7.508 -14.623 1.00 92.94 87 ASP A CA 1
ATOM 676 C C . ASP A 1 87 ? 25.606 8.064 -13.746 1.00 92.94 87 ASP A C 1
ATOM 678 O O . ASP A 1 87 ? 25.693 9.183 -13.244 1.00 92.94 87 ASP A O 1
ATOM 682 N N . GLY A 1 88 ? 24.533 7.288 -13.553 1.00 89.81 88 GLY A N 1
ATOM 683 C CA . GLY A 1 88 ? 23.344 7.668 -12.798 1.00 89.81 88 GLY A CA 1
ATOM 684 C C . GLY A 1 88 ? 22.281 8.406 -13.613 1.00 89.81 88 GLY A C 1
ATOM 685 O O . GLY A 1 88 ? 21.201 8.661 -13.082 1.00 89.81 88 GLY A O 1
ATOM 686 N N . GLY A 1 89 ? 22.536 8.720 -14.887 1.00 92.25 89 GLY A N 1
ATOM 687 C CA . GLY A 1 89 ? 21.576 9.407 -15.745 1.00 92.25 89 GLY A CA 1
ATOM 688 C C . GLY A 1 89 ? 20.328 8.564 -16.011 1.00 92.25 89 GLY A C 1
ATOM 689 O O . GLY A 1 89 ? 20.425 7.403 -16.416 1.00 92.25 89 GLY A O 1
ATOM 690 N N . GLU A 1 90 ? 19.146 9.150 -15.827 1.00 91.50 90 GLU A N 1
ATOM 691 C CA . GLU A 1 90 ? 17.874 8.472 -16.086 1.00 91.50 90 GLU A CA 1
ATOM 692 C C . GLU A 1 90 ? 17.694 8.139 -17.576 1.00 91.50 90 GLU A C 1
ATOM 694 O O . GLU A 1 90 ? 18.114 8.876 -18.481 1.00 91.50 90 GLU A O 1
ATOM 699 N N . ILE A 1 91 ? 17.061 6.995 -17.827 1.00 91.44 91 ILE A N 1
ATOM 700 C CA . ILE A 1 91 ? 16.655 6.537 -19.153 1.00 91.44 91 ILE A CA 1
ATOM 701 C C . ILE A 1 91 ? 15.122 6.460 -19.151 1.00 91.44 91 ILE A C 1
ATOM 703 O O . ILE A 1 91 ? 14.565 5.751 -18.305 1.00 91.44 91 ILE A O 1
ATOM 707 N N . PRO A 1 92 ? 14.431 7.156 -20.074 1.00 90.62 92 PRO A N 1
ATOM 708 C CA . PRO A 1 92 ? 12.984 7.039 -20.212 1.00 90.62 92 PRO A CA 1
ATOM 709 C C . PRO A 1 92 ? 12.588 5.589 -20.478 1.00 90.62 92 PRO A C 1
ATOM 711 O O . PRO A 1 92 ? 13.068 4.974 -21.435 1.00 90.62 92 PRO A O 1
ATOM 714 N N . VAL A 1 93 ? 11.724 5.039 -19.629 1.00 90.75 93 VAL A N 1
ATOM 715 C CA . VAL A 1 93 ? 11.228 3.678 -19.797 1.00 90.75 93 VAL A CA 1
ATOM 716 C C . VAL A 1 93 ? 10.037 3.708 -20.738 1.00 90.75 93 VAL A C 1
ATOM 718 O O . VAL A 1 93 ? 9.011 4.312 -20.447 1.00 90.75 93 VAL A O 1
ATOM 721 N N . ASN A 1 94 ? 10.180 3.036 -21.877 1.00 91.69 94 ASN A N 1
ATOM 722 C CA . ASN A 1 94 ? 9.126 2.858 -22.868 1.00 91.69 94 ASN A CA 1
ATOM 723 C C . ASN A 1 94 ? 9.056 1.381 -23.312 1.00 91.69 94 ASN A C 1
ATOM 725 O O . ASN A 1 94 ? 9.978 0.604 -23.018 1.00 91.69 94 ASN A O 1
ATOM 729 N N . PRO A 1 95 ? 7.983 0.965 -24.010 1.00 89.94 95 PRO A N 1
ATOM 730 C CA . PRO A 1 95 ? 7.817 -0.425 -24.430 1.00 89.94 95 PRO A CA 1
ATOM 731 C C . PRO A 1 95 ? 8.979 -0.973 -25.262 1.00 89.94 95 PRO A C 1
ATOM 733 O O . PRO A 1 95 ? 9.344 -2.140 -25.118 1.00 89.94 95 PRO A O 1
ATOM 736 N N . GLU A 1 96 ? 9.610 -0.132 -26.076 1.00 89.38 96 GLU A N 1
ATOM 737 C CA . GLU A 1 96 ? 10.680 -0.543 -26.985 1.00 89.38 96 GLU A CA 1
ATOM 738 C C . GLU A 1 96 ? 11.988 -0.804 -26.242 1.00 89.38 96 GLU A C 1
ATOM 740 O O . GLU A 1 96 ? 12.649 -1.812 -26.506 1.00 89.38 96 GLU A O 1
ATOM 745 N N . LEU A 1 97 ? 12.313 0.024 -25.245 1.00 89.38 97 LEU A N 1
ATOM 746 C CA . LEU A 1 97 ? 13.419 -0.226 -24.326 1.00 89.38 97 LEU A CA 1
ATOM 747 C C . LEU A 1 97 ? 13.214 -1.546 -23.577 1.00 89.38 97 LEU A C 1
ATOM 749 O O . LEU A 1 97 ? 14.124 -2.371 -23.522 1.00 89.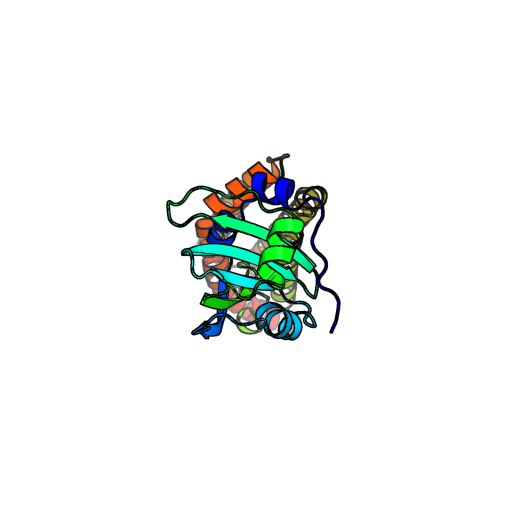38 97 LEU A O 1
ATOM 753 N N . ILE A 1 98 ? 12.017 -1.769 -23.029 1.00 88.00 98 ILE A N 1
ATOM 754 C CA . ILE A 1 98 ? 11.708 -2.982 -22.264 1.00 88.00 98 ILE A CA 1
ATOM 755 C C . ILE A 1 98 ? 11.796 -4.224 -23.151 1.00 88.00 98 ILE A C 1
ATOM 757 O O . ILE A 1 98 ? 12.421 -5.203 -22.751 1.00 88.00 98 ILE A O 1
ATOM 761 N N . LYS A 1 99 ? 11.239 -4.199 -24.369 1.00 86.56 99 LYS A N 1
ATOM 762 C CA . LYS A 1 99 ? 11.425 -5.295 -25.335 1.00 86.56 99 LYS A CA 1
ATOM 763 C C . LYS A 1 99 ? 12.913 -5.514 -25.607 1.00 86.56 99 LYS A C 1
ATOM 765 O O . LYS A 1 99 ? 13.380 -6.646 -25.526 1.00 86.56 99 LYS A O 1
ATOM 770 N N . GLY A 1 100 ? 13.667 -4.444 -25.853 1.00 85.25 100 GLY A N 1
ATOM 771 C CA . GLY A 1 100 ? 15.117 -4.506 -26.009 1.00 85.25 100 GLY A CA 1
ATOM 772 C C . GLY A 1 100 ? 15.783 -5.266 -24.863 1.00 85.25 100 GLY A C 1
ATOM 773 O O . GLY A 1 100 ? 16.519 -6.209 -25.117 1.00 85.25 100 GLY A O 1
ATOM 774 N N . LEU A 1 101 ? 15.459 -4.941 -23.612 1.00 82.44 101 LEU A N 1
ATOM 775 C CA . LEU A 1 101 ? 15.994 -5.625 -22.430 1.00 82.44 101 LEU A CA 1
ATOM 776 C C . LEU A 1 101 ? 15.574 -7.100 -22.358 1.00 82.44 101 LEU A C 1
ATOM 778 O O . LEU A 1 101 ? 16.426 -7.960 -22.160 1.00 82.44 101 LEU A O 1
ATOM 782 N N . LEU A 1 102 ? 14.284 -7.395 -22.552 1.00 78.69 102 LEU A N 1
ATOM 783 C CA . LEU A 1 102 ? 13.710 -8.745 -22.459 1.00 78.69 102 LEU A CA 1
ATOM 784 C C . LEU A 1 102 ? 14.293 -9.722 -23.488 1.00 78.69 102 LEU A C 1
ATOM 786 O O . LEU A 1 102 ? 14.480 -10.898 -23.176 1.00 78.69 102 LEU A O 1
ATOM 790 N N . TYR A 1 103 ? 14.569 -9.245 -24.704 1.00 79.50 103 TYR A N 1
ATOM 791 C CA . TYR A 1 103 ? 15.053 -10.071 -25.815 1.00 79.50 103 TYR A CA 1
ATOM 792 C C . TYR A 1 103 ? 16.570 -9.960 -26.051 1.00 79.50 103 TYR A C 1
ATOM 794 O O . TYR A 1 103 ? 17.106 -10.687 -26.894 1.00 79.50 103 TYR A O 1
ATOM 802 N N . SER A 1 104 ? 17.269 -9.076 -25.333 1.00 74.94 104 SER A N 1
ATOM 803 C CA . SER A 1 104 ? 18.708 -8.864 -25.495 1.00 74.94 104 SER A CA 1
ATOM 804 C C . SER A 1 104 ? 19.526 -9.974 -24.845 1.00 74.94 104 SER A C 1
ATOM 806 O O . SER A 1 104 ? 19.239 -10.434 -23.742 1.00 74.94 104 SER A O 1
ATOM 808 N N . SER A 1 105 ? 20.608 -10.365 -25.515 1.00 69.50 105 SER A N 1
ATOM 809 C CA . SER A 1 105 ? 21.653 -11.200 -24.926 1.00 69.50 105 SER A CA 1
ATOM 810 C C . SER A 1 105 ? 22.614 -10.399 -24.047 1.00 69.50 105 SER A C 1
ATOM 812 O O . SER A 1 105 ? 23.508 -10.983 -23.471 1.00 69.50 105 SER A O 1
ATOM 814 N N . ASN A 1 106 ? 22.472 -9.079 -23.913 1.00 82.75 106 ASN A N 1
ATOM 815 C CA . ASN A 1 106 ? 23.425 -8.225 -23.194 1.00 82.75 106 ASN A CA 1
ATOM 816 C C . ASN A 1 106 ? 23.180 -8.163 -21.669 1.00 82.75 106 ASN A C 1
ATOM 818 O O . ASN A 1 106 ? 23.747 -7.320 -20.978 1.00 82.75 106 ASN A O 1
ATOM 822 N N . VAL A 1 107 ? 22.310 -9.010 -21.111 1.00 86.38 107 VAL A N 1
ATOM 823 C CA . VAL A 1 107 ? 22.076 -9.050 -19.659 1.00 86.38 107 VAL A CA 1
ATOM 824 C C . VAL A 1 107 ? 23.277 -9.701 -18.969 1.00 86.38 107 VAL A C 1
ATOM 826 O O . VAL A 1 107 ? 23.679 -10.802 -19.334 1.00 86.38 107 VAL A O 1
ATOM 829 N N . ARG A 1 108 ? 23.843 -9.020 -17.968 1.00 89.00 108 ARG A N 1
ATOM 830 C CA . ARG A 1 108 ? 24.960 -9.486 -17.129 1.00 89.00 108 ARG A CA 1
ATOM 831 C C . ARG A 1 108 ? 24.470 -10.058 -15.801 1.00 89.00 108 ARG A C 1
ATOM 833 O O . ARG A 1 108 ? 25.031 -11.036 -15.315 1.00 89.00 108 ARG A O 1
ATOM 840 N N . LYS A 1 109 ? 23.462 -9.428 -15.199 1.00 90.69 109 LYS A N 1
ATOM 841 C CA . LYS A 1 109 ? 22.873 -9.839 -13.923 1.00 90.69 109 LYS A CA 1
ATOM 842 C C . LYS A 1 109 ? 21.361 -9.676 -13.965 1.00 90.69 109 LYS A C 1
ATOM 844 O O . LYS A 1 109 ? 20.867 -8.694 -14.520 1.00 90.69 109 LYS A O 1
ATOM 849 N N . LEU A 1 110 ? 20.663 -10.620 -13.349 1.00 90.94 110 LEU A N 1
ATOM 850 C CA . LEU A 1 110 ? 19.239 -10.547 -13.070 1.00 90.94 110 LEU A CA 1
ATOM 851 C C . LEU A 1 110 ? 18.995 -10.938 -11.615 1.00 90.94 110 LEU A C 1
ATOM 853 O O . LEU A 1 110 ? 19.279 -12.071 -11.237 1.00 90.94 110 LEU A O 1
ATOM 857 N N . ASP A 1 111 ? 18.425 -10.025 -10.841 1.00 92.44 111 ASP A N 1
ATOM 858 C CA . ASP A 1 111 ? 17.859 -10.326 -9.532 1.00 92.44 111 ASP A CA 1
ATOM 859 C C . ASP A 1 111 ? 16.332 -10.251 -9.623 1.00 92.44 111 ASP A C 1
ATOM 861 O O . ASP A 1 111 ? 15.771 -9.282 -10.139 1.00 92.44 111 ASP A O 1
ATOM 865 N N . MET A 1 112 ? 15.658 -11.284 -9.132 1.00 92.31 112 MET A N 1
ATOM 866 C CA . MET A 1 112 ? 14.210 -11.316 -8.987 1.00 92.31 112 MET A CA 1
ATOM 867 C C . MET A 1 112 ? 13.850 -11.144 -7.521 1.00 92.31 112 MET A C 1
ATOM 869 O O . MET A 1 112 ? 14.420 -11.791 -6.636 1.00 92.31 112 MET A O 1
ATOM 873 N N . TYR A 1 113 ? 12.845 -10.313 -7.287 1.00 92.62 113 TYR A N 1
ATOM 874 C CA . TYR A 1 113 ? 12.303 -10.046 -5.970 1.00 92.62 113 TYR A CA 1
ATOM 875 C C . TYR A 1 113 ? 10.808 -10.309 -5.972 1.00 92.62 113 TYR A C 1
ATOM 877 O O . TYR A 1 113 ? 10.101 -9.852 -6.872 1.00 92.62 113 TYR A O 1
ATOM 885 N N . ARG A 1 114 ? 10.314 -10.977 -4.933 1.00 91.75 114 ARG A N 1
ATOM 886 C CA . ARG A 1 114 ? 8.898 -10.922 -4.577 1.00 91.75 114 ARG A CA 1
ATOM 887 C C . ARG A 1 114 ? 8.643 -9.593 -3.876 1.00 91.75 114 ARG A C 1
ATOM 889 O O . ARG A 1 114 ? 9.356 -9.246 -2.937 1.00 91.75 114 ARG A O 1
ATOM 896 N N . VAL A 1 115 ? 7.635 -8.863 -4.336 1.00 90.81 115 VAL A N 1
ATOM 897 C CA . VAL A 1 115 ? 7.219 -7.569 -3.791 1.00 90.81 115 VAL A CA 1
ATOM 898 C C . VAL A 1 115 ? 5.964 -7.779 -2.958 1.00 90.81 115 VAL A C 1
ATOM 900 O O . VAL A 1 115 ? 4.970 -8.328 -3.436 1.00 90.81 115 VAL A O 1
ATOM 903 N N . LYS A 1 116 ? 6.003 -7.328 -1.709 1.00 86.25 116 LYS A N 1
ATOM 904 C CA . LYS A 1 116 ? 4.889 -7.402 -0.766 1.00 86.25 116 LYS A CA 1
ATOM 905 C C . LYS A 1 116 ? 4.438 -5.997 -0.389 1.00 86.25 116 LYS A C 1
ATOM 907 O O . LYS A 1 116 ? 5.220 -5.045 -0.377 1.00 86.25 116 LYS A O 1
ATOM 912 N N . SER A 1 117 ? 3.146 -5.883 -0.096 1.00 82.00 117 SER A N 1
ATOM 913 C CA . SER A 1 117 ? 2.608 -4.680 0.531 1.00 82.00 117 SER A CA 1
ATOM 914 C C . SER A 1 117 ? 3.294 -4.469 1.883 1.00 82.00 117 SER A C 1
ATOM 916 O O . SER A 1 117 ? 3.445 -5.446 2.618 1.00 82.00 117 SER A O 1
ATOM 918 N N . PRO A 1 118 ? 3.673 -3.229 2.231 1.00 72.81 118 PRO A N 1
ATOM 919 C CA . PRO A 1 118 ? 4.181 -2.929 3.567 1.00 72.81 118 PRO A CA 1
ATOM 920 C C . PRO A 1 118 ? 3.133 -3.081 4.657 1.00 72.81 118 PRO A C 1
ATOM 922 O O . PRO A 1 118 ? 3.445 -3.291 5.826 1.00 72.81 118 PRO A O 1
ATOM 925 N N . PHE A 1 119 ? 1.867 -2.886 4.294 1.00 72.81 119 PHE A N 1
ATOM 926 C CA . PHE A 1 119 ? 0.788 -3.089 5.231 1.00 72.81 119 PHE A CA 1
ATOM 927 C C . PHE A 1 119 ? 0.650 -4.585 5.381 1.00 72.81 119 PHE A C 1
ATOM 929 O O . PHE A 1 119 ? 0.349 -5.288 4.414 1.00 72.81 119 PHE A O 1
ATOM 936 N N . VAL A 1 120 ? 0.965 -5.062 6.583 1.00 62.72 120 VAL A N 1
ATOM 937 C CA . VAL A 1 120 ? 1.130 -6.487 6.805 1.00 62.72 120 VAL A CA 1
ATOM 938 C C . VAL A 1 120 ? -0.137 -7.195 6.359 1.00 62.72 120 VAL A C 1
ATOM 940 O O . VAL A 1 120 ? -1.243 -6.857 6.787 1.00 62.72 120 VAL A O 1
ATOM 943 N N . MET A 1 121 ? 0.015 -8.161 5.451 1.00 62.78 121 MET A N 1
ATOM 944 C CA . MET A 1 121 ? -1.088 -9.055 5.134 1.00 62.78 121 MET A CA 1
ATOM 945 C C . MET A 1 121 ? -1.577 -9.648 6.449 1.00 62.78 121 MET A C 1
ATOM 947 O O . MET A 1 121 ? -0.774 -10.181 7.224 1.00 62.78 121 MET A O 1
ATOM 951 N N . TRP A 1 122 ? -2.878 -9.509 6.713 1.00 68.31 122 TRP A N 1
ATOM 952 C CA . TRP A 1 122 ? -3.477 -10.082 7.907 1.00 68.31 122 TRP A CA 1
ATOM 953 C C . TRP A 1 122 ? -2.996 -11.526 8.061 1.00 68.31 122 TRP A C 1
ATOM 955 O O . TRP A 1 122 ? -3.073 -12.328 7.130 1.00 68.31 122 TRP A O 1
ATOM 965 N N . SER A 1 123 ? -2.471 -11.844 9.235 1.00 71.50 123 SER A N 1
ATOM 966 C CA . SER A 1 123 ? -2.015 -13.181 9.585 1.00 71.50 123 SER A CA 1
ATOM 967 C C . SER A 1 123 ? -2.478 -13.493 10.995 1.00 71.50 123 SER A C 1
ATOM 969 O O . SER A 1 123 ? -2.769 -12.588 11.775 1.00 71.50 123 SER A O 1
ATOM 971 N N . GLU A 1 124 ? -2.530 -14.778 11.332 1.00 74.44 124 GLU A N 1
ATOM 972 C CA . GLU A 1 124 ? -3.087 -15.257 12.603 1.00 74.44 124 GLU A CA 1
ATOM 973 C C . GLU A 1 124 ? -2.416 -14.643 13.845 1.00 74.44 124 GLU A C 1
ATOM 975 O O . GLU A 1 124 ? -3.028 -14.594 14.907 1.00 74.44 124 GLU A O 1
ATOM 980 N N . LYS A 1 125 ? -1.189 -14.115 13.714 1.00 76.31 125 LYS A N 1
ATOM 981 C CA . LYS A 1 125 ? -0.472 -13.409 14.790 1.00 76.31 125 LYS A CA 1
ATOM 982 C C . LYS A 1 125 ? -1.152 -12.106 15.242 1.00 76.31 125 LYS A C 1
ATOM 984 O O . LYS A 1 125 ? -0.793 -11.591 16.293 1.00 76.31 125 LYS A O 1
ATOM 989 N N . TYR A 1 126 ? -2.081 -11.572 14.448 1.00 80.19 126 TYR A N 1
ATOM 990 C CA . TYR A 1 126 ? -2.858 -10.373 14.768 1.00 80.19 126 TYR A CA 1
ATOM 991 C C . TYR A 1 126 ? -4.227 -10.681 15.375 1.00 80.19 126 TYR A C 1
ATOM 993 O O . TYR A 1 126 ? -4.931 -9.754 15.758 1.00 80.19 126 TYR A O 1
ATOM 1001 N N . ASN A 1 127 ? -4.607 -11.958 15.499 1.00 87.50 127 ASN A N 1
ATOM 1002 C CA . ASN A 1 127 ? -5.820 -12.310 16.224 1.00 87.50 127 ASN A CA 1
ATOM 1003 C C . ASN A 1 127 ? -5.648 -11.964 17.704 1.00 87.50 127 ASN A C 1
ATOM 1005 O O . ASN A 1 127 ? -4.867 -12.582 18.431 1.00 87.50 127 ASN A O 1
ATOM 1009 N N . LEU A 1 128 ? -6.461 -11.028 18.162 1.00 91.31 128 LEU A N 1
ATOM 1010 C CA . LEU A 1 128 ? -6.628 -10.702 19.561 1.00 91.31 128 LEU A CA 1
ATOM 1011 C C . LEU A 1 128 ? -7.520 -11.725 20.262 1.00 91.31 128 LEU A C 1
ATOM 1013 O O . LEU A 1 128 ? -7.494 -11.825 21.488 1.00 91.31 128 LEU A O 1
ATOM 1017 N N . GLY A 1 129 ? -8.303 -12.510 19.515 1.00 92.19 129 GLY A N 1
ATOM 1018 C CA . GLY A 1 129 ? -9.256 -13.477 20.061 1.00 92.19 129 GLY A CA 1
ATOM 1019 C C . GLY A 1 129 ? -10.524 -12.811 20.596 1.00 92.19 129 GLY A C 1
ATOM 1020 O O . GLY A 1 129 ? -11.207 -13.377 21.448 1.00 92.19 129 GLY A O 1
ATOM 1021 N N . VAL A 1 130 ? -10.820 -11.603 20.116 1.00 93.69 130 VAL A N 1
ATOM 1022 C CA . VAL A 1 130 ? -12.063 -10.869 20.357 1.00 93.69 130 VAL A CA 1
ATOM 1023 C C . VAL A 1 130 ? -12.670 -10.623 18.984 1.00 93.69 130 VAL A C 1
ATOM 1025 O O . VAL A 1 130 ? -12.302 -9.682 18.289 1.00 93.69 130 VAL A O 1
ATOM 1028 N N . LYS A 1 131 ? -13.599 -11.499 18.582 1.00 93.31 131 LYS A N 1
ATOM 1029 C CA . LYS A 1 131 ? -14.090 -11.599 17.196 1.00 93.31 131 LYS A CA 1
ATOM 1030 C C . LYS A 1 131 ? -14.460 -10.252 16.543 1.00 93.31 131 LYS A C 1
ATOM 1032 O O . LYS A 1 131 ? -14.095 -10.072 15.384 1.00 93.31 131 LYS A O 1
ATOM 1037 N N . PRO A 1 132 ? -15.162 -9.312 17.210 1.00 94.06 132 PRO A N 1
ATOM 1038 C CA . PRO A 1 132 ? -15.441 -8.003 16.617 1.00 94.06 132 PRO A CA 1
ATOM 1039 C C . PRO A 1 132 ? -14.179 -7.196 16.272 1.00 94.06 132 PRO A C 1
ATOM 1041 O O . PRO A 1 132 ? -14.139 -6.597 15.201 1.00 94.06 132 PRO A O 1
ATOM 1044 N N . LEU A 1 133 ? -13.152 -7.222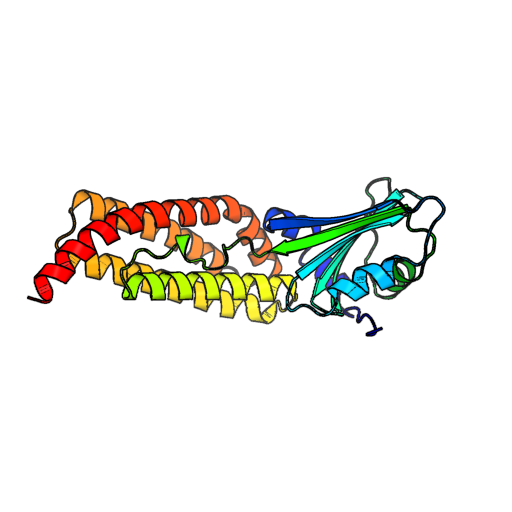 17.130 1.00 93.50 133 LEU A N 1
ATOM 1045 C CA . LEU A 1 133 ? -11.879 -6.531 16.894 1.00 93.50 133 LEU A CA 1
ATOM 1046 C C . LEU A 1 133 ? -11.079 -7.204 15.779 1.00 93.50 133 LEU A C 1
ATOM 1048 O O . LEU A 1 133 ? -10.620 -6.531 14.862 1.00 93.50 133 LEU A O 1
ATOM 1052 N N . ASP A 1 134 ? -11.013 -8.539 15.783 1.00 92.62 134 ASP A N 1
ATOM 1053 C CA . ASP A 1 134 ? -10.307 -9.299 14.742 1.00 92.62 134 ASP A CA 1
ATOM 1054 C C . ASP A 1 134 ? -10.893 -9.017 13.341 1.00 92.62 134 ASP A C 1
ATOM 1056 O O . ASP A 1 134 ? -10.166 -8.901 12.351 1.00 92.62 134 ASP A O 1
ATOM 1060 N N . ILE A 1 135 ? -12.222 -8.870 13.245 1.00 93.25 135 ILE A N 1
ATOM 1061 C CA . ILE A 1 135 ? -12.908 -8.479 12.003 1.00 93.25 135 ILE A CA 1
ATOM 1062 C C . ILE A 1 135 ? -12.560 -7.036 11.612 1.00 93.25 135 ILE A C 1
ATOM 1064 O O . ILE A 1 135 ? -12.299 -6.777 10.434 1.00 93.25 135 ILE A O 1
ATOM 1068 N N . ALA A 1 136 ? -12.560 -6.105 12.571 1.00 93.06 136 ALA A N 1
ATOM 1069 C CA . ALA A 1 136 ? -12.264 -4.696 12.323 1.00 93.06 136 ALA A CA 1
ATOM 1070 C C . ALA A 1 136 ? -10.824 -4.493 11.825 1.00 93.06 136 ALA A C 1
ATOM 1072 O O . ALA A 1 136 ? -10.622 -3.864 10.782 1.00 93.06 136 ALA A O 1
ATOM 1073 N N . HIS A 1 137 ? -9.839 -5.112 12.484 1.00 91.00 137 HIS A N 1
ATOM 1074 C CA . HIS A 1 137 ? -8.444 -5.085 12.044 1.00 91.00 137 HIS A CA 1
ATOM 1075 C C . HIS A 1 137 ? -8.272 -5.687 10.653 1.00 91.00 137 HIS A C 1
ATOM 1077 O O . HIS A 1 137 ? -7.651 -5.065 9.791 1.00 91.00 137 HIS A O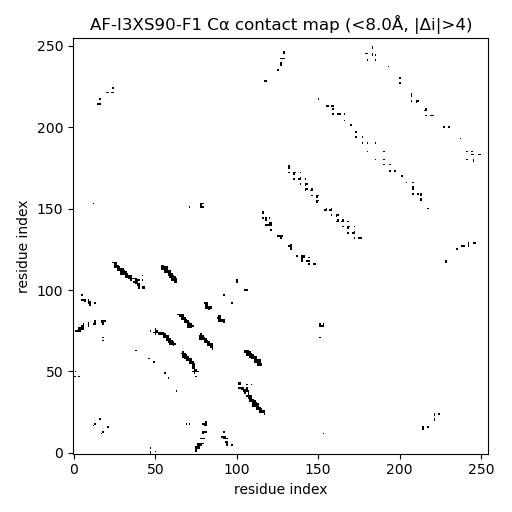 1
ATOM 1083 N N . ARG A 1 138 ? -8.847 -6.871 10.393 1.00 90.62 138 ARG A N 1
ATOM 1084 C CA . ARG A 1 138 ? -8.758 -7.507 9.071 1.00 90.62 138 ARG A CA 1
ATOM 1085 C C . ARG A 1 138 ? -9.287 -6.588 7.974 1.00 90.62 138 ARG A C 1
ATOM 1087 O O . ARG A 1 138 ? -8.598 -6.384 6.978 1.00 90.62 138 ARG A O 1
ATOM 1094 N N . ASN A 1 139 ? -10.462 -5.994 8.183 1.00 92.38 139 ASN A N 1
ATOM 1095 C CA . ASN A 1 139 ? -11.038 -5.041 7.240 1.00 92.38 139 ASN A CA 1
ATOM 1096 C C . ASN A 1 139 ? -10.100 -3.840 7.019 1.00 92.38 139 ASN A C 1
ATOM 1098 O O . ASN A 1 139 ? -9.830 -3.483 5.876 1.00 92.38 139 ASN A O 1
ATOM 1102 N N . MET A 1 140 ? -9.532 -3.257 8.081 1.00 90.81 140 MET A N 1
ATOM 1103 C CA . MET A 1 140 ? -8.568 -2.155 7.971 1.00 90.81 140 MET A CA 1
ATOM 1104 C C . MET A 1 140 ? -7.355 -2.531 7.100 1.00 90.81 140 MET A C 1
ATOM 1106 O O . MET A 1 140 ? -7.041 -1.816 6.143 1.00 90.81 140 MET A O 1
ATOM 1110 N N . PHE A 1 141 ? -6.702 -3.667 7.372 1.00 88.44 141 PHE A N 1
ATOM 1111 C CA . PHE A 1 141 ? -5.543 -4.125 6.594 1.00 88.44 141 PHE A CA 1
ATOM 1112 C C . PHE A 1 141 ? -5.904 -4.438 5.135 1.00 88.44 141 PHE A C 1
ATOM 1114 O O . PHE A 1 141 ? -5.151 -4.090 4.224 1.00 88.44 141 PHE A O 1
ATOM 1121 N N . GLU A 1 142 ? -7.063 -5.045 4.875 1.00 91.00 142 GLU A N 1
ATOM 1122 C CA . GLU A 1 142 ? -7.557 -5.297 3.515 1.00 91.00 142 GLU A CA 1
ATOM 1123 C C . GLU A 1 142 ? -7.750 -3.996 2.717 1.00 91.00 142 GLU A C 1
ATOM 1125 O O . GLU A 1 142 ? -7.362 -3.917 1.543 1.00 91.00 142 GLU A O 1
ATOM 1130 N N . LYS A 1 143 ? -8.285 -2.942 3.349 1.00 94.00 143 LYS A N 1
ATOM 1131 C CA . LYS A 1 143 ? -8.424 -1.625 2.710 1.00 94.00 143 LYS A CA 1
ATOM 1132 C C . LYS A 1 143 ? -7.068 -0.983 2.422 1.00 94.00 143 LYS A C 1
ATOM 1134 O O . LYS A 1 143 ? -6.856 -0.509 1.305 1.00 94.00 143 LYS A O 1
ATOM 1139 N N . PHE A 1 144 ? -6.124 -1.022 3.366 1.00 91.31 144 PHE A N 1
ATOM 1140 C CA . PHE A 1 144 ? -4.763 -0.514 3.137 1.00 91.31 144 PHE A CA 1
ATOM 1141 C C . PHE A 1 144 ? -4.072 -1.240 1.974 1.00 91.31 144 PHE A C 1
ATOM 1143 O O . PHE A 1 144 ? -3.500 -0.605 1.084 1.00 91.31 144 PHE A O 1
ATOM 1150 N N . ASN A 1 145 ? -4.194 -2.568 1.923 1.00 90.31 145 ASN A N 1
ATOM 1151 C CA . ASN A 1 145 ? -3.654 -3.380 0.834 1.00 90.31 145 ASN A CA 1
ATOM 1152 C C . ASN A 1 145 ? -4.283 -3.039 -0.522 1.00 90.31 145 ASN A C 1
ATOM 1154 O O . ASN A 1 145 ? -3.596 -3.046 -1.543 1.00 90.31 145 ASN A O 1
ATOM 1158 N N . THR A 1 146 ? -5.566 -2.675 -0.542 1.00 93.25 146 THR A N 1
ATOM 1159 C CA . THR A 1 146 ? -6.249 -2.218 -1.761 1.00 93.25 146 THR A CA 1
ATOM 1160 C C . THR A 1 146 ? -5.665 -0.901 -2.283 1.00 93.25 146 THR A C 1
ATOM 1162 O O . THR A 1 146 ? -5.458 -0.763 -3.488 1.00 93.25 146 THR A O 1
ATOM 1165 N N . VAL A 1 147 ? -5.319 0.043 -1.399 1.00 93.94 147 VAL A N 1
ATOM 1166 C CA . VAL A 1 147 ? -4.643 1.294 -1.792 1.00 93.94 147 VAL A CA 1
ATOM 1167 C C . VAL A 1 147 ? -3.277 1.005 -2.416 1.00 93.94 147 VAL A C 1
ATOM 1169 O O . VAL A 1 147 ? -2.990 1.500 -3.507 1.00 93.94 147 VAL A O 1
ATOM 1172 N N . ILE A 1 148 ? -2.455 0.162 -1.778 1.00 92.19 148 ILE A N 1
ATOM 1173 C CA . ILE A 1 148 ? -1.144 -0.231 -2.323 1.00 92.19 148 ILE A CA 1
ATOM 1174 C C . ILE A 1 148 ? -1.295 -0.922 -3.676 1.00 92.19 148 ILE A C 1
ATOM 1176 O O . ILE A 1 148 ? -0.575 -0.592 -4.615 1.00 92.19 148 ILE A O 1
ATOM 1180 N N . LYS A 1 149 ? -2.276 -1.817 -3.818 1.00 92.38 149 LYS A N 1
ATOM 1181 C CA . LYS A 1 149 ? -2.588 -2.475 -5.089 1.00 92.38 149 LYS A CA 1
ATOM 1182 C C . LYS A 1 149 ? -2.860 -1.459 -6.202 1.00 92.38 149 LYS A C 1
ATOM 1184 O O . LYS A 1 149 ? -2.290 -1.580 -7.283 1.00 92.38 149 LYS A O 1
ATOM 1189 N N . TYR A 1 150 ? -3.683 -0.441 -5.943 1.00 94.19 150 TYR A N 1
ATOM 1190 C CA . TYR A 1 150 ? -3.966 0.606 -6.930 1.00 94.19 150 TYR A CA 1
ATOM 1191 C C . TYR A 1 150 ? -2.742 1.463 -7.260 1.00 94.19 150 TYR A C 1
ATOM 1193 O O . TYR A 1 150 ? -2.563 1.820 -8.423 1.00 94.19 150 TYR A O 1
ATOM 1201 N N . ILE A 1 151 ? -1.864 1.731 -6.291 1.00 93.19 151 ILE A N 1
ATOM 1202 C CA . ILE A 1 151 ? -0.583 2.412 -6.534 1.00 93.19 151 ILE A CA 1
ATOM 1203 C C . ILE A 1 151 ? 0.317 1.567 -7.447 1.00 93.19 151 ILE A C 1
ATOM 1205 O O . ILE A 1 151 ? 0.795 2.065 -8.465 1.00 93.19 151 ILE A O 1
ATOM 1209 N N . LEU A 1 152 ? 0.513 0.284 -7.126 1.00 91.94 152 LEU A N 1
ATOM 1210 C CA . LEU A 1 152 ? 1.361 -0.633 -7.899 1.00 91.94 152 LEU A CA 1
ATOM 1211 C C . LEU A 1 152 ? 0.824 -0.858 -9.314 1.00 91.94 152 LEU A C 1
ATOM 1213 O O . LEU A 1 152 ? 1.587 -0.901 -10.277 1.00 91.94 152 LEU A O 1
ATOM 1217 N N . ASN A 1 153 ? -0.498 -0.937 -9.448 1.00 91.50 153 ASN A N 1
ATOM 1218 C CA . ASN A 1 153 ? -1.172 -1.032 -10.733 1.00 91.50 153 ASN A CA 1
ATOM 1219 C C . ASN A 1 153 ? -1.283 0.318 -11.448 1.00 91.50 153 ASN A C 1
ATOM 1221 O O . ASN A 1 153 ? -1.939 0.379 -12.481 1.00 91.50 153 ASN A O 1
ATOM 1225 N N . GLY A 1 154 ? -0.741 1.420 -10.922 1.00 91.19 154 GLY A N 1
ATOM 1226 C CA . GLY A 1 15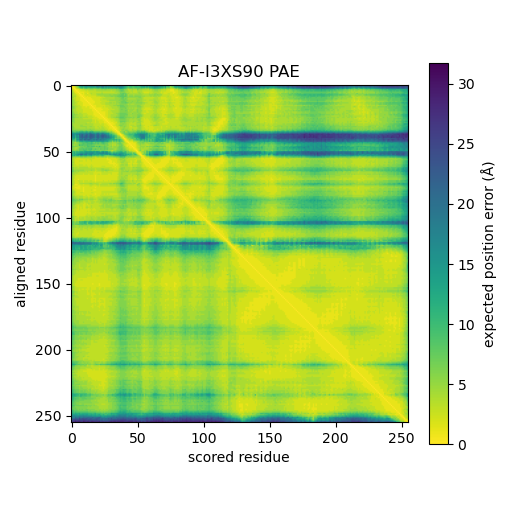4 ? -0.895 2.757 -11.503 1.00 91.19 154 GLY A CA 1
ATOM 1227 C C . GLY A 1 154 ? -2.351 3.156 -11.787 1.00 91.19 154 GLY A C 1
ATOM 1228 O O . GLY A 1 154 ? -2.614 3.906 -12.721 1.00 91.19 154 GLY A O 1
ATOM 1229 N N . GLU A 1 155 ? -3.311 2.636 -11.022 1.00 93.12 155 GLU A N 1
ATOM 1230 C CA . GLU A 1 155 ? -4.740 2.945 -11.128 1.00 93.12 155 GLU A CA 1
ATOM 1231 C C . GLU A 1 155 ? -5.042 4.235 -10.351 1.00 93.12 155 GLU A C 1
ATOM 1233 O O . GLU A 1 155 ? -5.821 4.255 -9.397 1.00 93.12 155 GLU A O 1
ATOM 1238 N N . LEU A 1 156 ? -4.387 5.328 -10.751 1.00 91.44 156 LEU A N 1
ATOM 1239 C CA . LEU A 1 156 ? -4.280 6.558 -9.957 1.00 91.44 156 LEU A CA 1
ATOM 1240 C C . LEU A 1 156 ? -5.634 7.166 -9.576 1.00 91.44 156 LEU A C 1
ATOM 1242 O O . LEU A 1 156 ? -5.807 7.646 -8.458 1.00 91.44 156 LEU A O 1
ATOM 1246 N N . GLY A 1 157 ? -6.614 7.087 -10.479 1.00 92.06 157 GLY A N 1
ATOM 1247 C CA . GLY A 1 157 ? -7.969 7.588 -10.244 1.00 92.06 157 GLY A CA 1
ATOM 1248 C C . GLY A 1 157 ? -8.745 6.840 -9.154 1.00 92.06 157 GLY A C 1
ATOM 1249 O O . GLY A 1 157 ? -9.730 7.370 -8.653 1.00 92.06 157 GLY A O 1
ATOM 1250 N N . LYS A 1 158 ? -8.308 5.635 -8.757 1.00 95.50 158 LYS A N 1
ATOM 1251 C CA . LYS A 1 158 ? -8.960 4.824 -7.714 1.00 95.50 158 LYS A CA 1
ATOM 1252 C C . LYS A 1 158 ? -8.375 5.041 -6.319 1.00 95.50 158 LYS A C 1
ATOM 1254 O O . LYS A 1 158 ? -8.996 4.649 -5.335 1.00 95.50 158 LYS A O 1
ATOM 1259 N N . ILE A 1 159 ? -7.195 5.659 -6.218 1.00 94.50 159 ILE A N 1
ATOM 1260 C CA . ILE A 1 159 ? -6.448 5.782 -4.955 1.00 94.50 159 ILE A CA 1
ATOM 1261 C C . ILE A 1 159 ? -7.253 6.549 -3.903 1.00 94.50 159 ILE A C 1
ATOM 1263 O O . ILE A 1 159 ? -7.353 6.097 -2.767 1.00 94.50 159 ILE A O 1
ATOM 1267 N N . GLN A 1 160 ? -7.856 7.677 -4.280 1.00 93.38 160 GLN A N 1
ATOM 1268 C CA . GLN A 1 160 ? -8.561 8.548 -3.334 1.00 93.38 160 GLN A CA 1
ATOM 1269 C C . GLN A 1 160 ? -9.805 7.893 -2.740 1.00 93.38 160 GLN A C 1
ATOM 1271 O O . GLN A 1 160 ? -10.025 7.923 -1.530 1.00 93.38 160 GLN A O 1
ATOM 1276 N N . GLU A 1 161 ? -10.608 7.254 -3.587 1.00 94.44 161 GLU A N 1
ATOM 1277 C CA . GLU A 1 161 ? -11.781 6.520 -3.130 1.00 94.44 161 GLU A CA 1
ATOM 1278 C C . GLU A 1 161 ? -11.390 5.342 -2.235 1.00 94.44 161 GLU A C 1
ATOM 1280 O O . GLU A 1 161 ? -11.956 5.187 -1.154 1.00 94.44 161 GLU A O 1
ATOM 1285 N N . ALA A 1 162 ? -10.371 4.574 -2.627 1.00 96.06 162 ALA A N 1
ATOM 1286 C CA . ALA A 1 162 ? -9.858 3.480 -1.813 1.00 96.06 162 ALA A CA 1
ATOM 1287 C C . ALA A 1 162 ? -9.332 3.966 -0.458 1.00 96.06 162 ALA A C 1
ATOM 1289 O O . ALA A 1 162 ? -9.583 3.342 0.570 1.00 96.06 162 ALA A O 1
ATOM 1290 N N . PHE A 1 163 ? -8.639 5.106 -0.427 1.00 95.81 163 PHE A N 1
ATOM 1291 C CA . PHE A 1 163 ? -8.136 5.671 0.818 1.00 95.81 163 PHE A CA 1
ATOM 1292 C C . PHE A 1 163 ? -9.260 6.185 1.724 1.00 95.81 163 PHE A C 1
ATOM 1294 O O . PHE A 1 163 ? -9.185 6.044 2.942 1.00 95.81 163 PHE A O 1
ATOM 1301 N N . ARG A 1 164 ? -10.350 6.707 1.159 1.00 95.31 164 ARG A N 1
ATOM 1302 C CA . ARG A 1 164 ? -11.556 7.032 1.931 1.00 95.31 164 ARG A CA 1
ATOM 1303 C C . ARG A 1 164 ? -12.171 5.786 2.578 1.00 95.31 164 ARG A C 1
ATOM 1305 O O . ARG A 1 164 ? -12.663 5.869 3.700 1.00 95.31 164 ARG A O 1
ATOM 1312 N N . GLU A 1 165 ? -12.113 4.626 1.923 1.00 96.81 165 GLU A N 1
ATOM 1313 C CA . GLU A 1 165 ? -12.516 3.364 2.558 1.00 96.81 165 GLU A CA 1
ATOM 1314 C C . GLU A 1 165 ? -11.586 2.972 3.712 1.00 96.81 165 GLU A C 1
ATOM 1316 O O . GLU A 1 165 ? -12.080 2.530 4.748 1.00 96.81 165 GLU A O 1
ATOM 1321 N N . VAL A 1 166 ? -10.269 3.178 3.573 1.00 95.19 166 VAL A N 1
ATOM 1322 C CA . VAL A 1 166 ? -9.311 2.999 4.681 1.00 95.19 166 VAL A CA 1
ATOM 1323 C C . VAL A 1 166 ? -9.677 3.906 5.849 1.00 95.19 166 VAL A C 1
ATOM 1325 O O . VAL A 1 166 ? -9.797 3.431 6.973 1.00 95.19 166 VAL A O 1
ATOM 1328 N N . TYR A 1 167 ? -9.890 5.195 5.581 1.00 95.88 167 TYR A N 1
ATOM 1329 C CA . TYR A 1 167 ? -10.266 6.178 6.592 1.00 95.88 167 TYR A CA 1
ATOM 1330 C C . TYR A 1 167 ? -11.493 5.713 7.380 1.00 95.88 167 TYR A C 1
ATOM 1332 O O . TYR A 1 167 ? -11.447 5.610 8.602 1.00 95.88 167 TYR A O 1
ATOM 1340 N N . ASN A 1 168 ? -12.569 5.352 6.681 1.00 96.94 168 ASN A N 1
ATOM 1341 C CA . ASN A 1 168 ? -13.801 4.901 7.321 1.00 96.94 168 ASN A CA 1
ATOM 1342 C C . ASN A 1 168 ? -13.599 3.613 8.131 1.00 96.94 168 ASN A C 1
ATOM 1344 O O . ASN A 1 168 ? -14.150 3.494 9.225 1.00 96.94 168 ASN A O 1
ATOM 1348 N N . ALA A 1 169 ? -12.805 2.663 7.623 1.00 95.75 169 ALA A N 1
ATOM 1349 C CA . ALA A 1 169 ? -12.492 1.426 8.335 1.00 95.75 169 ALA A CA 1
ATOM 1350 C C . ALA A 1 169 ? -11.721 1.69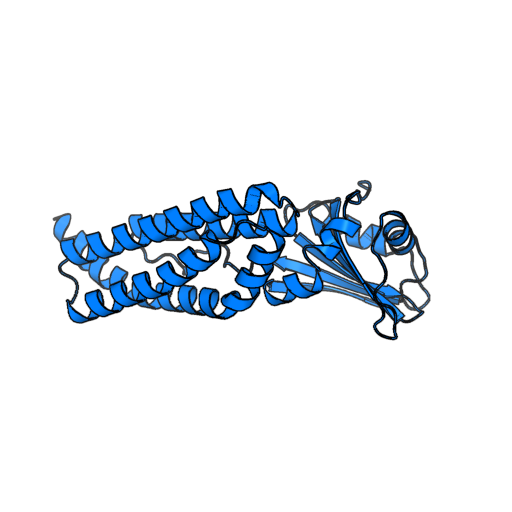4 9.639 1.00 95.75 169 ALA A C 1
ATOM 1352 O O . ALA A 1 169 ? -12.068 1.121 10.667 1.00 95.75 169 ALA A O 1
ATO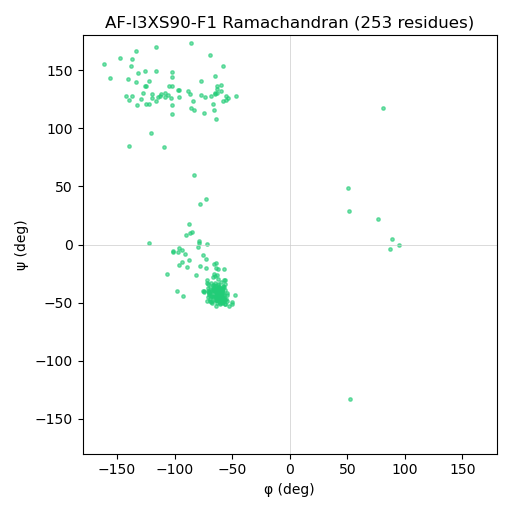M 1353 N N . VAL A 1 170 ? -10.740 2.602 9.611 1.00 94.69 170 VAL A N 1
ATOM 1354 C CA . VAL A 1 170 ? -9.969 3.027 10.792 1.00 94.69 170 VAL A CA 1
ATOM 1355 C C . VAL A 1 170 ? -10.869 3.709 11.825 1.00 94.69 170 VAL A C 1
ATOM 1357 O O . VAL A 1 170 ? -10.823 3.358 12.998 1.00 94.69 170 VAL A O 1
ATOM 1360 N N . ILE A 1 171 ? -11.721 4.653 11.409 1.00 96.38 171 ILE A N 1
ATOM 1361 C CA . ILE A 1 171 ? -12.623 5.344 12.344 1.00 96.38 171 ILE A CA 1
ATOM 1362 C C . ILE A 1 171 ? -13.624 4.368 12.969 1.00 96.38 171 ILE A C 1
ATOM 1364 O O . ILE A 1 171 ? -13.829 4.397 14.177 1.00 96.38 171 ILE A O 1
ATOM 1368 N N . THR A 1 172 ? -14.187 3.458 12.171 1.00 96.56 172 THR A N 1
ATOM 1369 C CA . THR A 1 172 ? -15.112 2.429 12.677 1.00 96.56 172 THR A CA 1
ATOM 1370 C C . THR A 1 172 ? -14.424 1.496 13.680 1.00 96.56 172 THR A C 1
ATOM 1372 O O . THR A 1 172 ? -15.037 1.101 14.669 1.00 96.56 172 THR A O 1
ATOM 1375 N N . HIS A 1 173 ? -13.156 1.144 13.436 1.00 95.69 173 HIS A N 1
ATOM 1376 C CA . HIS A 1 173 ? -12.330 0.363 14.363 1.00 95.69 173 HIS A CA 1
ATOM 1377 C C . HIS A 1 173 ? -12.153 1.091 15.704 1.00 95.69 173 HIS A C 1
ATOM 1379 O O . HIS A 1 173 ? -12.491 0.538 16.748 1.00 95.69 173 HIS A O 1
ATOM 1385 N N . PHE A 1 174 ? -11.748 2.363 15.669 1.00 97.00 174 PHE A N 1
ATOM 1386 C CA . PHE A 1 174 ? -11.587 3.182 16.875 1.00 97.00 174 PHE A CA 1
ATOM 1387 C C . PHE A 1 174 ? -12.888 3.325 17.669 1.00 97.00 174 PHE A C 1
ATOM 1389 O O . PHE A 1 174 ? -12.904 3.118 18.880 1.00 97.00 174 PHE A O 1
ATOM 1396 N N . GLU A 1 175 ? -14.002 3.622 16.998 1.00 97.81 175 GLU A N 1
ATOM 1397 C CA . GLU A 1 175 ? -15.312 3.752 17.646 1.00 97.81 175 GLU A CA 1
ATOM 1398 C C . GLU A 1 175 ? -15.759 2.446 18.321 1.00 97.81 175 GLU A C 1
ATOM 1400 O O . GLU A 1 175 ? -16.359 2.476 19.399 1.00 97.81 175 GLU A O 1
ATOM 1405 N N . LEU A 1 176 ? -15.455 1.294 17.712 1.00 97.50 176 LEU A N 1
ATOM 1406 C CA . LEU A 1 176 ? -15.736 -0.016 18.293 1.00 97.50 176 LEU A CA 1
ATOM 1407 C C . LEU A 1 176 ? -14.931 -0.246 19.576 1.00 97.50 176 LEU A C 1
ATOM 1409 O O . LEU A 1 176 ? -15.503 -0.664 20.584 1.00 97.50 176 LEU A O 1
ATOM 1413 N N . GLU A 1 177 ? -13.628 0.025 19.555 1.00 97.44 177 GLU A N 1
ATOM 1414 C CA . GLU A 1 177 ? -12.762 -0.146 20.724 1.00 97.44 177 GLU A CA 1
ATOM 1415 C C . GLU A 1 177 ? -13.159 0.769 21.869 1.00 97.44 177 GLU A C 1
ATOM 1417 O O . GLU A 1 177 ? -13.315 0.308 22.997 1.00 97.44 177 GLU A O 1
ATOM 1422 N N . GLU A 1 178 ? -13.395 2.045 21.583 1.00 97.88 178 GLU A N 1
ATOM 1423 C CA . GLU A 1 178 ? -13.789 3.030 22.588 1.00 97.88 178 GLU A CA 1
ATOM 1424 C C . GLU A 1 178 ? -15.133 2.674 23.229 1.00 97.88 178 GLU A C 1
ATOM 1426 O O . GLU A 1 178 ? -15.290 2.756 24.452 1.00 97.88 178 GLU A O 1
ATOM 1431 N N . LYS A 1 179 ? -16.085 2.188 22.424 1.00 97.56 179 LYS A N 1
ATOM 1432 C CA . LYS A 1 179 ? -17.359 1.668 22.922 1.00 97.56 179 LYS A CA 1
ATOM 1433 C C . LYS A 1 179 ? -17.155 0.455 23.832 1.00 97.56 179 LYS A C 1
ATOM 1435 O O . LYS A 1 179 ? -17.727 0.408 24.920 1.00 97.56 179 LYS A O 1
ATOM 1440 N N . LEU A 1 180 ? -16.335 -0.513 23.420 1.00 96.38 180 LEU A N 1
ATOM 1441 C CA . LEU A 1 180 ? -16.044 -1.708 24.220 1.00 96.38 180 LEU A CA 1
ATOM 1442 C C . LEU A 1 180 ? -15.293 -1.360 25.514 1.00 96.38 180 LEU A C 1
ATOM 1444 O O . LEU A 1 180 ? -15.553 -1.956 26.559 1.00 96.38 180 LEU A O 1
ATOM 1448 N N . GLN A 1 181 ? -14.401 -0.370 25.474 1.00 97.00 181 GLN A N 1
ATOM 1449 C CA . GLN A 1 181 ? -13.727 0.169 26.654 1.00 97.00 181 GLN A CA 1
ATOM 1450 C C . GLN A 1 181 ? -14.733 0.730 27.667 1.00 97.00 181 GLN A C 1
ATOM 1452 O O . GLN A 1 181 ? -14.595 0.467 28.864 1.00 97.00 181 GLN A O 1
ATOM 1457 N N . ASP A 1 182 ? -15.754 1.456 27.204 1.00 96.75 182 ASP A N 1
ATOM 1458 C CA . ASP A 1 182 ? -16.812 1.997 28.062 1.00 96.75 182 ASP A CA 1
ATOM 1459 C C . ASP A 1 182 ? -17.712 0.896 28.638 1.00 96.75 182 ASP A C 1
ATOM 1461 O O . ASP A 1 182 ? -17.917 0.833 29.855 1.00 96.75 182 ASP A O 1
ATOM 1465 N N . GLU A 1 183 ? -18.202 -0.011 27.790 1.00 95.81 183 GLU A N 1
ATOM 1466 C CA . GLU A 1 183 ? -19.085 -1.115 28.188 1.00 95.81 183 GLU A CA 1
ATOM 1467 C C . GLU A 1 183 ? -18.419 -2.037 29.218 1.00 95.81 183 GLU A C 1
ATOM 1469 O O . GLU A 1 183 ? -19.032 -2.416 30.220 1.00 95.81 183 GLU A O 1
ATOM 1474 N N . CYS A 1 184 ? -17.134 -2.336 29.022 1.00 96.00 184 CYS A N 1
ATOM 1475 C CA . CYS A 1 184 ? -16.364 -3.204 29.904 1.00 96.00 184 CYS A CA 1
ATOM 1476 C C . CYS A 1 184 ? -15.659 -2.479 31.050 1.00 96.00 184 CYS A C 1
ATOM 1478 O O . CYS A 1 184 ? -14.885 -3.113 31.775 1.00 96.00 184 CYS A O 1
ATOM 1480 N N . LYS A 1 185 ? -15.920 -1.180 31.250 1.00 95.94 185 LYS A N 1
ATOM 1481 C CA . LYS A 1 185 ? -15.318 -0.371 32.323 1.00 95.94 185 LYS A CA 1
ATOM 1482 C C . LYS A 1 185 ? -13.790 -0.507 32.350 1.00 95.94 185 LYS A C 1
ATOM 1484 O O . LYS A 1 185 ? -13.201 -0.802 33.393 1.00 95.94 185 LYS A O 1
ATOM 1489 N N . TYR A 1 186 ? -13.163 -0.358 31.186 1.00 96.94 186 TYR A N 1
ATOM 1490 C CA . TYR A 1 186 ? -11.710 -0.372 31.054 1.00 96.94 186 TYR A CA 1
ATOM 1491 C C . TYR A 1 186 ? -11.077 0.727 31.916 1.00 96.94 186 TYR A C 1
ATOM 1493 O O . TYR A 1 186 ? -11.713 1.739 32.222 1.00 96.94 186 TYR A O 1
ATOM 1501 N N . ASP A 1 187 ? -9.827 0.525 32.342 1.00 97.19 187 ASP A N 1
ATOM 1502 C CA . ASP A 1 187 ? -9.149 1.497 33.201 1.00 97.19 187 ASP A CA 1
ATOM 1503 C C . ASP A 1 187 ? -9.144 2.887 32.550 1.00 97.19 187 ASP A C 1
ATOM 1505 O O . ASP A 1 187 ? -8.717 3.060 31.407 1.00 97.19 187 ASP A O 1
ATOM 1509 N N . LYS A 1 188 ? -9.601 3.894 33.302 1.00 96.38 188 LYS A N 1
ATOM 1510 C CA . LYS A 1 188 ? -9.812 5.246 32.779 1.00 96.38 188 LYS A CA 1
ATOM 1511 C C . LYS A 1 188 ? -8.532 5.861 32.208 1.00 96.38 188 LYS A C 1
ATOM 1513 O O . LYS A 1 188 ? -8.590 6.496 31.160 1.00 96.38 188 LYS A O 1
ATOM 1518 N N . ARG A 1 189 ? -7.383 5.682 32.870 1.00 95.94 189 ARG A N 1
ATOM 1519 C CA . ARG A 1 189 ? -6.114 6.271 32.409 1.00 95.94 189 ARG A CA 1
ATOM 1520 C C . ARG A 1 189 ? -5.625 5.579 31.142 1.00 95.94 189 ARG A C 1
ATOM 1522 O O . ARG A 1 189 ? -5.153 6.252 30.229 1.00 95.94 189 ARG A O 1
ATOM 1529 N N . LYS A 1 190 ? -5.767 4.252 31.070 1.00 95.69 190 LYS A N 1
ATOM 1530 C CA . LYS A 1 190 ? -5.441 3.488 29.857 1.00 95.69 190 LYS A CA 1
ATOM 1531 C C . LYS A 1 190 ? -6.336 3.895 28.690 1.00 95.69 190 LYS A C 1
ATOM 1533 O O . LYS A 1 190 ? -5.814 4.203 27.625 1.00 95.69 190 LYS A O 1
ATOM 1538 N N . ARG A 1 191 ? -7.649 4.005 28.918 1.00 96.06 191 ARG A N 1
ATOM 1539 C CA . ARG A 1 191 ? -8.625 4.493 27.932 1.00 96.06 191 ARG A CA 1
ATOM 1540 C C . ARG A 1 191 ? -8.263 5.883 27.408 1.00 96.06 191 ARG A C 1
ATOM 1542 O O . ARG A 1 191 ? -8.192 6.082 26.204 1.00 96.06 191 ARG A O 1
ATOM 1549 N N . GLU A 1 192 ? -8.003 6.848 28.292 1.00 96.69 192 GLU A N 1
ATOM 1550 C CA . GLU A 1 192 ? -7.608 8.210 27.892 1.00 96.69 192 GLU A CA 1
ATOM 1551 C C . GLU A 1 192 ? -6.342 8.204 27.026 1.00 96.69 192 GLU A C 1
ATOM 1553 O O . GLU A 1 192 ? -6.272 8.906 26.015 1.00 96.69 192 GLU A O 1
ATOM 1558 N N . SER A 1 193 ? -5.354 7.382 27.389 1.00 95.12 193 SER A N 1
ATOM 1559 C CA . SER A 1 193 ? -4.128 7.248 26.605 1.00 95.12 193 SER A CA 1
ATOM 1560 C C . SER A 1 193 ? -4.369 6.609 25.235 1.00 95.12 193 SER A C 1
ATOM 1562 O O . SER A 1 193 ? -3.737 7.025 24.266 1.00 95.12 193 SER A O 1
ATOM 1564 N N . HIS A 1 194 ? -5.253 5.616 25.159 1.00 95.38 194 HIS A N 1
ATOM 1565 C CA . HIS A 1 194 ? -5.611 4.896 23.940 1.00 95.38 194 HIS A CA 1
ATOM 1566 C C . HIS A 1 194 ? -6.370 5.808 22.959 1.00 95.38 194 HIS A C 1
ATOM 1568 O O . HIS A 1 194 ? -5.923 6.018 21.835 1.00 95.38 194 HIS A O 1
ATOM 1574 N N . VAL A 1 195 ? -7.412 6.504 23.428 1.00 96.44 195 VAL A N 1
ATOM 1575 C CA . VAL A 1 195 ? -8.177 7.491 22.635 1.00 96.44 195 VAL A CA 1
ATOM 1576 C C . VAL A 1 195 ? -7.290 8.621 22.112 1.00 96.44 195 VAL A C 1
ATOM 1578 O O . VAL A 1 195 ? -7.429 9.072 20.974 1.00 96.44 195 VAL A O 1
ATOM 1581 N N . LYS A 1 196 ? -6.336 9.095 22.922 1.00 95.62 196 LYS A N 1
ATOM 1582 C CA . LYS A 1 196 ? -5.392 10.124 22.471 1.00 95.62 196 LYS A CA 1
ATOM 1583 C C . LYS A 1 196 ? -4.594 9.654 21.249 1.00 95.62 196 LYS A C 1
ATOM 1585 O O . LYS A 1 196 ? -4.392 10.433 20.321 1.00 95.62 196 LYS A O 1
ATOM 1590 N N . ARG A 1 197 ? -4.180 8.387 21.223 1.00 93.50 197 ARG A N 1
ATOM 1591 C CA . ARG A 1 197 ? -3.466 7.801 20.083 1.00 93.50 197 ARG A CA 1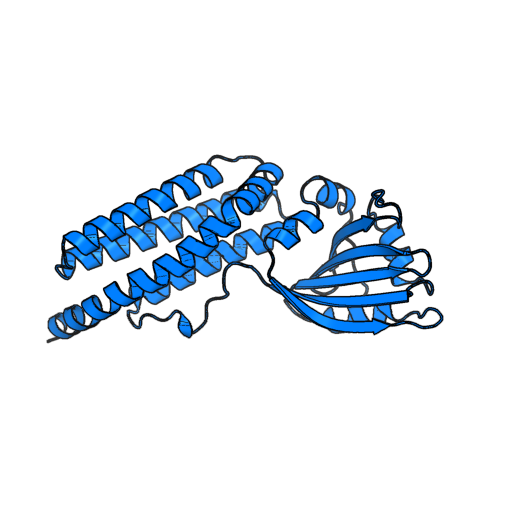
ATOM 1592 C C . ARG A 1 197 ? -4.359 7.639 18.861 1.00 93.50 197 ARG A C 1
ATOM 1594 O O . ARG A 1 197 ? -3.884 7.860 17.750 1.00 93.50 197 ARG A O 1
ATOM 1601 N N . HIS A 1 198 ? -5.634 7.292 19.035 1.00 96.12 198 HIS A N 1
ATOM 1602 C CA . HIS A 1 198 ? -6.609 7.303 17.936 1.00 96.12 198 HIS A CA 1
ATOM 1603 C C . HIS A 1 198 ? -6.697 8.684 17.290 1.00 96.12 198 HIS A C 1
ATOM 1605 O O . HIS A 1 198 ? -6.630 8.811 16.067 1.00 96.12 198 HIS A O 1
ATOM 1611 N N . LEU A 1 199 ? -6.763 9.737 18.110 1.00 95.81 199 LEU A N 1
ATOM 1612 C CA . LEU A 1 199 ? -6.806 11.113 17.626 1.00 95.81 199 LEU A CA 1
ATOM 1613 C C . LEU A 1 199 ? -5.531 11.504 16.862 1.00 95.81 199 LEU A C 1
ATOM 1615 O O . LEU A 1 199 ? -5.624 12.087 15.783 1.00 95.81 199 LEU A O 1
ATOM 1619 N N . GLU A 1 200 ? -4.351 11.165 17.386 1.00 94.19 200 GLU A N 1
ATOM 1620 C CA . GLU A 1 200 ? -3.067 11.446 16.727 1.00 94.19 200 GLU A CA 1
ATOM 1621 C C . GLU A 1 200 ? -2.974 10.778 15.346 1.00 94.19 200 GLU A C 1
ATOM 1623 O O . GLU A 1 200 ? -2.580 11.419 14.369 1.00 94.19 200 GLU A O 1
ATOM 1628 N N . PHE A 1 201 ? -3.406 9.520 15.227 1.00 94.38 201 PHE A N 1
ATOM 1629 C CA . PHE A 1 201 ? -3.419 8.823 13.942 1.00 94.38 201 PHE A CA 1
ATOM 1630 C C . PHE A 1 201 ? -4.481 9.355 12.988 1.00 94.38 201 PHE A C 1
ATOM 1632 O O . PHE A 1 201 ? -4.207 9.542 11.801 1.00 94.38 201 PHE A O 1
ATOM 1639 N N . LYS A 1 202 ? -5.670 9.681 13.501 1.00 95.38 202 LYS A N 1
ATOM 1640 C CA . LYS A 1 202 ? -6.727 10.323 12.718 1.00 95.38 202 LYS A CA 1
ATOM 1641 C C . LYS A 1 202 ? -6.229 11.606 12.052 1.00 95.38 202 LYS A C 1
ATOM 1643 O O . LYS A 1 202 ? -6.464 11.782 10.863 1.00 95.38 202 LYS A O 1
ATOM 1648 N N . MET A 1 203 ? -5.469 12.446 12.757 1.00 94.69 203 MET A N 1
ATOM 1649 C CA . MET A 1 203 ? -4.901 13.673 12.179 1.00 94.69 203 MET A CA 1
ATOM 1650 C C . MET A 1 203 ? -3.970 13.402 10.983 1.00 94.69 203 MET A C 1
ATOM 1652 O O . MET A 1 203 ? -3.897 14.203 10.049 1.00 94.69 203 MET A O 1
ATOM 1656 N N . LEU A 1 204 ? -3.256 12.274 10.980 1.00 92.88 204 LEU A N 1
ATOM 1657 C CA . LEU A 1 204 ? -2.419 11.869 9.846 1.00 92.88 204 LEU A CA 1
ATOM 1658 C C . LEU A 1 204 ? -3.252 11.354 8.679 1.00 92.88 204 LEU A C 1
ATOM 1660 O O . LEU A 1 204 ? -2.978 11.694 7.526 1.00 92.88 204 LEU A O 1
ATOM 1664 N N . MET A 1 205 ? -4.287 10.574 8.983 1.00 93.75 205 MET A N 1
ATOM 1665 C CA . MET A 1 205 ? -5.244 10.095 7.994 1.00 93.75 205 MET A CA 1
ATOM 1666 C C . MET A 1 205 ? -5.993 11.263 7.339 1.00 93.75 205 MET A C 1
ATOM 1668 O O . MET A 1 205 ? -6.133 11.275 6.119 1.00 93.75 205 MET A O 1
ATOM 1672 N N . ASP A 1 206 ? -6.374 12.287 8.107 1.00 94.88 206 ASP A N 1
ATOM 1673 C CA . ASP A 1 206 ? -6.969 13.529 7.598 1.00 94.88 206 ASP A CA 1
ATOM 1674 C C . ASP A 1 206 ? -6.016 14.239 6.622 1.00 94.88 206 ASP A C 1
ATOM 1676 O O . ASP A 1 206 ? -6.424 14.680 5.545 1.00 94.88 206 ASP A O 1
ATOM 1680 N N . LYS A 1 207 ? -4.716 14.300 6.948 1.00 93.31 207 LYS A N 1
ATOM 1681 C CA . LYS A 1 207 ? -3.701 14.890 6.062 1.00 93.31 207 LYS A CA 1
ATOM 1682 C C . LYS A 1 207 ? -3.607 14.138 4.731 1.00 93.31 207 LYS A C 1
ATOM 1684 O O . LYS A 1 207 ? -3.587 14.771 3.677 1.00 93.31 207 LYS A O 1
ATOM 1689 N N . LEU A 1 208 ? -3.586 12.806 4.761 1.00 93.50 208 LEU A N 1
ATOM 1690 C CA . LEU A 1 208 ? -3.591 11.986 3.546 1.00 93.50 208 LEU A CA 1
ATOM 1691 C C . LEU A 1 208 ? -4.888 12.163 2.743 1.00 93.50 208 LEU A C 1
ATOM 1693 O O . LEU A 1 208 ? -4.820 12.400 1.538 1.00 93.50 208 LEU A O 1
ATOM 1697 N N . ALA A 1 209 ? -6.045 12.148 3.409 1.00 92.69 209 ALA A N 1
ATOM 1698 C CA . ALA A 1 209 ? -7.361 12.303 2.784 1.00 92.69 209 ALA A CA 1
ATOM 1699 C C . ALA A 1 209 ? -7.574 13.692 2.158 1.00 92.69 209 ALA A C 1
ATOM 1701 O O . ALA A 1 209 ? -8.353 13.836 1.221 1.00 92.69 209 ALA A O 1
ATOM 1702 N N . SER A 1 210 ? -6.875 14.718 2.654 1.00 92.19 210 SER A N 1
ATOM 1703 C CA . SER A 1 210 ? -6.935 16.076 2.096 1.00 92.19 210 SER A CA 1
ATOM 1704 C C . SER A 1 210 ? -6.225 16.228 0.745 1.00 92.19 210 SER A C 1
ATOM 1706 O O . SER A 1 210 ? -6.388 17.244 0.068 1.00 92.19 210 SER A O 1
ATOM 1708 N N . THR A 1 211 ? -5.428 15.235 0.341 1.00 91.06 211 THR A N 1
ATOM 1709 C CA . THR A 1 211 ? -4.663 15.291 -0.906 1.00 91.06 211 THR A CA 1
ATOM 1710 C C . THR A 1 211 ? -5.543 14.853 -2.070 1.00 91.06 211 THR A C 1
ATOM 1712 O O . THR A 1 211 ? -6.041 13.741 -2.052 1.00 91.06 211 THR A O 1
ATOM 1715 N N . SER A 1 212 ? -5.710 15.676 -3.107 1.00 85.75 212 SER A N 1
ATOM 1716 C CA . SER A 1 212 ? -6.526 15.326 -4.285 1.00 85.75 212 SER A CA 1
ATOM 1717 C C . SER A 1 212 ? -5.723 14.756 -5.460 1.00 85.75 212 SER A C 1
ATOM 1719 O O . SER A 1 212 ? -6.295 14.119 -6.343 1.00 85.75 212 SER A O 1
ATOM 1721 N N . ASP A 1 213 ? -4.403 14.954 -5.470 1.00 91.12 213 ASP A N 1
ATOM 1722 C CA . ASP A 1 213 ? -3.500 14.462 -6.509 1.00 91.12 213 ASP A CA 1
ATOM 1723 C C . ASP A 1 213 ? -2.838 13.135 -6.109 1.00 91.12 213 ASP A C 1
ATOM 1725 O O . ASP A 1 213 ? -2.313 12.984 -5.005 1.00 91.12 213 ASP A O 1
ATOM 1729 N N . ALA A 1 214 ? -2.827 12.163 -7.021 1.00 88.00 214 ALA A N 1
ATOM 1730 C CA . ALA A 1 214 ? -2.292 10.833 -6.745 1.00 88.00 214 ALA A CA 1
ATOM 1731 C C . ALA A 1 214 ? -0.773 10.834 -6.500 1.00 88.00 214 ALA A C 1
ATOM 1733 O O . ALA A 1 214 ? -0.300 10.121 -5.617 1.00 88.00 214 ALA A O 1
ATOM 1734 N N . SER A 1 215 ? -0.002 11.638 -7.239 1.00 88.81 215 SER A N 1
ATOM 1735 C CA . SER A 1 215 ? 1.456 11.691 -7.066 1.00 88.81 215 SER A CA 1
ATOM 1736 C C . SER A 1 215 ? 1.834 12.319 -5.721 1.00 88.81 215 SER A C 1
ATOM 1738 O O . SER A 1 215 ? 2.690 11.801 -4.998 1.00 88.81 215 SER A O 1
ATOM 1740 N N . GLN A 1 216 ? 1.131 13.385 -5.328 1.00 92.50 216 GLN A N 1
ATOM 1741 C CA . GLN A 1 216 ? 1.272 14.014 -4.020 1.00 92.50 216 GLN A CA 1
ATOM 1742 C C . GLN A 1 216 ? 0.838 13.070 -2.902 1.00 92.50 216 GLN A C 1
ATOM 1744 O O . GLN A 1 216 ? 1.523 13.003 -1.883 1.00 92.50 216 GLN A O 1
ATOM 1749 N N . PHE A 1 217 ? -0.244 12.313 -3.104 1.00 93.19 217 PHE A N 1
ATOM 1750 C CA . PHE A 1 217 ? -0.703 11.323 -2.136 1.00 93.19 217 PHE A CA 1
ATOM 1751 C C . PHE A 1 217 ? 0.372 10.264 -1.900 1.00 93.19 217 PHE A C 1
ATOM 1753 O O . PHE A 1 217 ? 0.741 10.023 -0.757 1.00 93.19 217 PHE A O 1
ATOM 1760 N N . VAL A 1 218 ? 0.931 9.674 -2.963 1.00 91.50 218 VAL A N 1
ATOM 1761 C CA . VAL A 1 218 ? 1.972 8.642 -2.830 1.00 91.50 218 VAL A CA 1
ATOM 1762 C C . VAL A 1 218 ? 3.238 9.202 -2.190 1.00 91.50 218 VAL A C 1
ATOM 1764 O O . VAL A 1 218 ? 3.829 8.554 -1.326 1.00 91.50 218 VAL A O 1
ATOM 1767 N N . LYS A 1 219 ? 3.630 10.429 -2.545 1.00 92.56 219 LYS A N 1
ATOM 1768 C CA . LYS A 1 219 ? 4.746 11.117 -1.890 1.00 92.56 219 LYS A CA 1
ATOM 1769 C C . LYS A 1 219 ? 4.494 11.296 -0.392 1.00 92.56 219 LYS A C 1
ATOM 1771 O O . LYS A 1 219 ? 5.364 10.971 0.408 1.00 92.56 219 LYS A O 1
ATOM 1776 N N . LEU A 1 220 ? 3.319 11.795 -0.013 1.00 93.69 220 LEU A N 1
ATOM 1777 C CA . LEU A 1 220 ? 2.965 12.017 1.385 1.00 93.69 220 LEU A CA 1
ATOM 1778 C C . LEU A 1 220 ? 2.852 10.697 2.157 1.00 93.69 220 LEU A C 1
ATOM 1780 O O . LEU A 1 220 ? 3.337 10.616 3.280 1.00 93.69 220 LEU A O 1
ATOM 1784 N N . LEU A 1 221 ? 2.263 9.663 1.550 1.00 92.56 221 LEU A N 1
ATOM 1785 C CA . LEU A 1 221 ? 2.188 8.317 2.112 1.00 92.56 221 LEU A CA 1
ATOM 1786 C C . LEU A 1 221 ? 3.584 7.786 2.425 1.00 92.56 221 LEU A C 1
ATOM 1788 O O . LEU A 1 221 ? 3.809 7.307 3.530 1.00 92.56 221 LEU A O 1
ATOM 1792 N N . ARG A 1 222 ? 4.530 7.930 1.491 1.00 91.88 222 ARG A N 1
ATOM 1793 C CA . ARG A 1 222 ? 5.934 7.573 1.712 1.00 91.88 222 ARG A CA 1
ATOM 1794 C C . ARG A 1 222 ? 6.549 8.366 2.856 1.00 91.88 222 ARG A C 1
ATOM 1796 O O . ARG A 1 222 ? 7.150 7.777 3.746 1.00 91.88 222 ARG A O 1
ATOM 1803 N N . ASP A 1 223 ? 6.389 9.684 2.851 1.00 91.56 223 ASP A N 1
ATOM 1804 C CA . ASP A 1 223 ? 6.984 10.549 3.873 1.00 91.56 223 ASP A CA 1
ATOM 1805 C C . ASP A 1 223 ? 6.420 10.249 5.282 1.00 91.56 223 ASP A C 1
ATOM 1807 O O . ASP A 1 223 ? 7.100 10.467 6.284 1.00 91.56 223 ASP A O 1
ATOM 1811 N N . LEU A 1 224 ? 5.193 9.721 5.369 1.00 91.19 224 LEU A N 1
ATOM 1812 C CA . LEU A 1 224 ? 4.538 9.313 6.616 1.00 91.19 224 LEU A CA 1
ATOM 1813 C C . LEU A 1 224 ? 4.661 7.814 6.923 1.00 91.19 224 LEU A C 1
ATOM 1815 O O . LEU A 1 224 ? 4.254 7.391 8.005 1.00 91.19 224 LEU A O 1
ATOM 1819 N N . TYR A 1 225 ? 5.211 7.011 6.013 1.00 89.12 225 TYR A N 1
ATOM 1820 C CA . TYR A 1 225 ? 5.132 5.553 6.074 1.00 89.12 225 TYR A CA 1
ATOM 1821 C C . TYR A 1 225 ? 5.711 4.989 7.370 1.00 89.12 225 TYR A C 1
ATOM 1823 O O . TYR A 1 225 ? 5.027 4.247 8.067 1.00 89.12 225 TYR A O 1
ATOM 1831 N N . THR A 1 226 ? 6.924 5.401 7.748 1.00 86.88 226 THR A N 1
ATOM 1832 C CA . THR A 1 226 ? 7.573 4.935 8.983 1.00 86.88 226 THR A CA 1
ATOM 1833 C C . THR A 1 226 ? 6.725 5.228 10.218 1.00 86.88 226 THR A C 1
ATOM 1835 O O . THR A 1 226 ? 6.669 4.407 11.133 1.00 86.88 226 THR A O 1
ATOM 1838 N N . TYR A 1 227 ? 6.035 6.373 10.245 1.00 89.56 227 TYR A N 1
ATOM 1839 C CA . TYR A 1 227 ? 5.126 6.699 11.340 1.00 89.56 227 TYR A CA 1
ATOM 1840 C C . TYR A 1 227 ? 3.897 5.788 11.318 1.00 89.56 227 TYR A C 1
ATOM 1842 O O . TYR A 1 227 ? 3.538 5.240 12.354 1.00 89.56 227 TYR A O 1
ATOM 1850 N N . ILE A 1 228 ? 3.266 5.599 10.153 1.00 89.12 228 ILE A N 1
ATOM 1851 C CA . ILE A 1 228 ? 2.081 4.740 10.011 1.00 89.12 228 ILE A CA 1
ATOM 1852 C C . ILE A 1 228 ? 2.415 3.299 10.408 1.00 89.12 228 ILE A C 1
ATOM 1854 O O . ILE A 1 228 ? 1.693 2.713 11.206 1.00 89.12 228 ILE A O 1
ATOM 1858 N N . ALA A 1 229 ? 3.528 2.749 9.918 1.00 84.62 229 ALA A N 1
ATOM 1859 C CA . ALA A 1 229 ? 3.993 1.411 10.275 1.00 84.62 229 ALA A CA 1
ATOM 1860 C C . ALA A 1 229 ? 4.251 1.285 11.786 1.00 84.62 229 ALA A C 1
ATOM 1862 O O . ALA A 1 229 ? 3.735 0.374 12.428 1.00 84.62 229 ALA A O 1
ATOM 1863 N N . SER A 1 230 ? 4.960 2.256 12.377 1.00 85.69 230 SER A N 1
ATOM 1864 C CA . SER A 1 230 ? 5.211 2.279 13.826 1.00 85.69 230 SER A CA 1
ATOM 1865 C C . SER A 1 230 ? 3.920 2.382 14.639 1.00 85.69 230 SER A C 1
ATOM 1867 O O . SER A 1 230 ? 3.814 1.789 15.711 1.00 85.69 230 SER A O 1
ATOM 1869 N N . TYR A 1 231 ? 2.937 3.136 14.144 1.00 87.00 231 TYR A N 1
ATOM 1870 C CA . TYR A 1 231 ? 1.641 3.268 14.789 1.00 87.00 231 TYR A CA 1
ATOM 1871 C C . TYR A 1 231 ? 0.844 1.967 14.730 1.00 87.00 231 TYR A C 1
ATOM 1873 O O . TYR A 1 231 ? 0.296 1.571 15.749 1.00 87.00 231 TYR A O 1
ATOM 1881 N N . LEU A 1 232 ? 0.806 1.281 13.585 1.00 83.25 232 LEU A N 1
ATOM 1882 C CA . LEU A 1 232 ? 0.126 -0.012 13.459 1.00 83.25 232 LEU A CA 1
ATOM 1883 C C . LEU A 1 232 ? 0.746 -1.061 14.396 1.00 83.25 232 LEU A C 1
ATOM 1885 O O . LEU A 1 232 ? 0.020 -1.776 15.081 1.00 83.25 232 LEU A O 1
ATOM 1889 N N . ASP A 1 233 ? 2.076 -1.103 14.509 1.00 82.31 233 ASP A N 1
ATOM 1890 C CA . ASP A 1 233 ? 2.764 -1.980 15.466 1.00 82.31 233 ASP A CA 1
ATOM 1891 C C . ASP A 1 233 ? 2.462 -1.620 16.926 1.00 82.31 233 ASP A C 1
ATOM 1893 O O . ASP A 1 233 ? 2.362 -2.498 17.788 1.00 82.31 233 ASP A O 1
ATOM 1897 N N . TYR A 1 234 ? 2.353 -0.325 17.227 1.00 82.75 234 TYR A N 1
ATOM 1898 C CA . TYR A 1 234 ? 1.979 0.146 18.554 1.00 82.75 234 TYR A CA 1
ATOM 1899 C C . TYR A 1 234 ? 0.521 -0.212 18.876 1.00 82.75 234 TYR A C 1
ATOM 1901 O O . TYR A 1 234 ? 0.265 -0.758 19.947 1.00 82.75 234 TYR A O 1
ATOM 1909 N N . MET A 1 235 ? -0.405 0.079 17.956 1.00 82.69 235 MET A N 1
ATOM 1910 C CA . MET A 1 235 ? -1.840 -0.201 18.057 1.00 82.69 235 MET A CA 1
ATOM 1911 C C . MET A 1 235 ? -2.044 -1.661 18.442 1.00 82.69 235 MET A C 1
ATOM 1913 O O . MET A 1 235 ? -2.635 -1.943 19.469 1.00 82.69 235 MET A O 1
ATOM 1917 N N . LEU A 1 236 ? -1.412 -2.590 17.728 1.00 84.06 236 LEU A N 1
ATOM 1918 C CA . LEU A 1 236 ? -1.520 -4.013 18.040 1.00 84.06 236 LEU A CA 1
ATOM 1919 C C . LEU A 1 236 ? -1.119 -4.363 19.479 1.00 84.06 236 LEU A C 1
ATOM 1921 O O . LEU A 1 236 ? -1.764 -5.197 20.105 1.00 84.06 236 LEU A O 1
ATOM 1925 N N . LYS A 1 237 ? -0.073 -3.738 20.031 1.00 87.69 237 LYS A N 1
ATOM 1926 C CA . LYS A 1 237 ? 0.333 -3.975 21.428 1.00 87.69 237 LYS A CA 1
ATOM 1927 C C . LYS A 1 237 ? -0.693 -3.428 22.420 1.00 87.69 237 LYS A C 1
ATOM 1929 O O . LYS A 1 237 ? -0.948 -4.063 23.439 1.00 87.69 237 LYS A O 1
ATOM 1934 N N . ASP A 1 238 ? -1.245 -2.258 22.128 1.00 91.50 238 ASP A N 1
ATOM 1935 C CA . ASP A 1 238 ? -2.242 -1.581 22.959 1.00 91.50 238 ASP A CA 1
ATOM 1936 C C . ASP A 1 238 ? -3.587 -2.332 22.930 1.00 91.50 238 ASP A C 1
ATOM 1938 O O . ASP A 1 238 ? -4.206 -2.567 23.969 1.00 91.50 238 ASP A O 1
ATOM 1942 N N . ASP A 1 239 ? -3.989 -2.799 21.749 1.00 93.56 239 ASP A N 1
ATOM 1943 C CA . ASP A 1 239 ? -5.225 -3.546 21.520 1.00 93.56 239 ASP A CA 1
ATOM 1944 C C . ASP A 1 239 ? -5.135 -4.960 22.103 1.00 93.56 239 ASP A C 1
ATOM 1946 O O . ASP A 1 239 ? -6.135 -5.501 22.571 1.00 93.56 239 ASP A O 1
ATOM 1950 N N . MET A 1 240 ? -3.940 -5.563 22.152 1.00 93.00 240 MET A N 1
ATOM 1951 C CA . MET A 1 240 ? -3.713 -6.810 22.891 1.00 93.00 240 MET A CA 1
ATOM 1952 C C . MET A 1 240 ? -4.020 -6.647 24.382 1.00 93.00 240 MET A C 1
ATOM 1954 O O . MET A 1 240 ? -4.708 -7.492 24.958 1.00 93.00 240 MET A O 1
ATOM 1958 N N . GLU A 1 241 ? -3.559 -5.558 25.004 1.00 94.50 241 GLU A N 1
ATOM 1959 C CA . GLU A 1 241 ? -3.859 -5.267 26.410 1.00 94.50 241 GLU A CA 1
ATOM 1960 C C . GLU A 1 241 ? -5.365 -5.044 26.625 1.00 94.50 241 GLU A C 1
ATOM 1962 O O . GLU A 1 241 ? -5.956 -5.581 27.570 1.00 94.50 241 GLU A O 1
ATOM 1967 N N . LEU A 1 242 ? -6.011 -4.307 25.715 1.00 95.38 242 LEU A N 1
ATOM 1968 C CA . LEU A 1 242 ? -7.461 -4.137 25.722 1.00 95.38 242 LEU A CA 1
ATOM 1969 C C . LEU A 1 242 ? -8.178 -5.490 25.603 1.00 95.38 242 LEU A C 1
ATOM 1971 O O . LEU A 1 242 ? -9.069 -5.795 26.396 1.00 95.38 242 LEU A O 1
ATOM 1975 N N . ALA A 1 243 ? -7.780 -6.330 24.652 1.00 95.44 243 ALA A N 1
ATOM 1976 C CA . ALA A 1 243 ? -8.410 -7.616 24.388 1.00 95.44 243 ALA A CA 1
ATOM 1977 C C . ALA A 1 243 ? -8.349 -8.567 25.589 1.00 95.44 243 ALA A C 1
ATOM 1979 O O . ALA A 1 243 ? -9.327 -9.266 25.864 1.00 95.44 243 ALA A O 1
ATOM 1980 N N . GLU A 1 244 ? -7.248 -8.581 26.344 1.00 95.12 244 GLU A N 1
ATOM 1981 C CA . GLU A 1 244 ? -7.149 -9.350 27.592 1.00 95.12 244 GLU A CA 1
ATOM 1982 C C . GLU A 1 244 ? -8.194 -8.924 28.632 1.00 95.12 244 GLU A C 1
ATOM 1984 O O . GLU A 1 244 ? -8.749 -9.766 29.348 1.00 95.12 244 GLU A O 1
ATOM 1989 N N . HIS A 1 245 ? -8.483 -7.623 28.720 1.00 95.56 245 HIS A N 1
ATOM 1990 C CA . HIS A 1 245 ? -9.543 -7.102 29.580 1.00 95.56 245 HIS A CA 1
ATOM 1991 C C . HIS A 1 245 ? -10.931 -7.460 29.045 1.00 95.56 245 HIS A C 1
ATOM 1993 O O . HIS A 1 245 ? -11.784 -7.931 29.802 1.00 95.56 245 HIS A O 1
ATOM 1999 N N . LEU A 1 246 ? -11.150 -7.288 27.738 1.00 95.69 246 LEU A N 1
ATOM 2000 C CA . LEU A 1 246 ? -12.434 -7.562 27.095 1.00 95.69 246 LEU A CA 1
ATOM 2001 C C . LEU A 1 246 ? -12.841 -9.030 27.211 1.00 95.69 246 LEU A C 1
ATOM 2003 O O . LEU A 1 246 ? -13.998 -9.297 27.515 1.00 95.69 246 LEU A O 1
ATOM 2007 N N . LYS A 1 247 ? -11.915 -9.983 27.057 1.00 95.06 247 LYS A N 1
ATOM 2008 C CA . LYS A 1 247 ? -12.213 -11.418 27.233 1.00 95.06 247 LYS A CA 1
ATOM 2009 C C . LYS A 1 247 ? -12.834 -11.707 28.601 1.00 95.06 247 LYS A C 1
ATOM 2011 O O . LYS A 1 247 ? -13.915 -12.279 28.672 1.00 95.06 247 LYS A O 1
ATOM 2016 N N . LYS A 1 248 ? -12.226 -11.195 29.676 1.00 92.88 248 LYS A N 1
ATOM 2017 C CA . LYS A 1 248 ? -12.724 -11.365 31.057 1.00 92.88 248 LYS A CA 1
ATOM 2018 C C . LYS A 1 248 ? -14.075 -10.688 31.290 1.00 92.88 248 LYS A C 1
ATOM 2020 O O . LYS A 1 248 ? -14.850 -11.127 32.135 1.00 92.88 248 LYS A O 1
ATOM 2025 N N . CYS A 1 249 ? -14.319 -9.568 30.618 1.00 93.56 249 CYS A N 1
ATOM 2026 C CA . CYS A 1 249 ? -15.582 -8.842 30.693 1.00 93.56 249 CYS A CA 1
ATOM 2027 C C . CYS A 1 249 ? -16.708 -9.596 29.971 1.00 93.56 249 CYS A C 1
ATOM 2029 O O . CYS A 1 249 ? -17.780 -9.788 30.541 1.00 93.56 249 CYS A O 1
ATOM 2031 N N . LEU A 1 250 ? -16.448 -10.048 28.743 1.00 87.56 250 LEU A N 1
ATOM 2032 C CA . LEU A 1 250 ? -17.427 -10.713 27.885 1.00 87.56 250 LEU A CA 1
ATOM 2033 C C . LEU A 1 250 ? -17.760 -12.128 28.372 1.00 87.56 250 LEU A C 1
ATOM 2035 O O . LEU A 1 250 ? -18.912 -12.535 28.265 1.00 87.56 250 LEU A O 1
ATOM 2039 N N . GLU A 1 251 ? -16.802 -12.844 28.970 1.00 84.25 251 GLU A N 1
ATOM 2040 C CA . GLU A 1 251 ? -17.057 -14.121 29.657 1.00 84.25 251 GLU A CA 1
ATOM 2041 C C . GLU A 1 251 ? -18.101 -13.962 30.772 1.00 84.25 251 GLU A C 1
ATOM 2043 O O . GLU A 1 251 ? -19.043 -14.742 30.848 1.00 84.25 251 GLU A O 1
ATOM 2048 N N . LYS A 1 252 ? -18.001 -12.898 31.580 1.00 72.88 252 LYS A N 1
ATOM 2049 C CA . LYS A 1 252 ? -18.945 -12.609 32.675 1.00 72.88 252 LYS A CA 1
ATOM 2050 C C . LYS A 1 252 ? -20.317 -12.124 32.212 1.00 72.88 252 LYS A C 1
ATOM 2052 O O . LYS A 1 252 ? -21.249 -12.130 33.003 1.00 72.88 252 LYS A O 1
ATOM 2057 N N . ALA A 1 253 ? -20.426 -11.625 30.982 1.00 70.56 253 ALA A N 1
ATOM 2058 C CA . ALA A 1 253 ? -21.688 -11.156 30.412 1.00 70.56 253 ALA A CA 1
ATOM 2059 C C . ALA A 1 253 ? -22.485 -12.283 29.728 1.00 70.56 253 ALA A C 1
ATOM 2061 O O . ALA A 1 253 ? -23.649 -12.079 29.388 1.00 70.56 253 ALA A O 1
ATOM 2062 N N . GLY A 1 254 ? -21.848 -13.435 29.485 1.00 60.62 254 GLY A N 1
ATOM 2063 C CA . GLY A 1 254 ? -22.472 -14.635 28.925 1.00 60.62 254 GLY A CA 1
ATOM 2064 C C . GLY A 1 254 ? -22.974 -15.646 29.965 1.00 60.62 254 GLY A C 1
ATOM 2065 O O . GLY A 1 254 ? -23.582 -16.638 29.562 1.00 60.62 254 GLY A O 1
ATOM 2066 N N . GLU A 1 255 ? -22.716 -15.407 31.257 1.00 46.34 255 GLU A N 1
ATOM 2067 C CA . GLU A 1 255 ? -23.302 -16.115 32.413 1.00 46.34 255 GLU A CA 1
ATOM 2068 C C . GLU A 1 255 ? -24.595 -15.432 32.883 1.00 46.34 255 GLU A C 1
ATOM 2070 O O . GLU A 1 255 ? -25.549 -16.168 33.232 1.00 46.34 255 GLU A O 1
#

Foldseek 3Di:
DDAQAEDQCQLVLCVLPPPVLVVLQKDKDWPDKDFDDQFDLCLCVVVQVQLQDQFKKWKWWAFPQGKTKIFIDGRSYTQYMWIAGNVRHTDRDHPVVVVCRNRTRRTGMIIMITIDGSLDQDDPVLDLVPVVLSVLVNQLSVLSRVLVVCSSNVVQVCNLVSLVSNLVSLVVSLVVLLVLCVLLVPDPVLSVVLVVLSVVVNVLSVVLNPDPGSSVSSVSCSVCVVVVSVSVVVNSVSVSVSSVSSVVSVVVVVD

Mean predicted aligned error: 5.72 Å

Nearest PDB structures (foldseek):
  5n9j-assembly1_Y  TM=2.573E-01  e=6.964E-02  Schizosaccharomyces pombe
  5uig-assembly1_A  TM=4.060E-01  e=7.823E+00  Homo sapiens
  8gl3-assembly1_A  TM=2.617E-01  e=2.689E+00  synthetic construct
  6m97-assembly1_A  TM=2.723E-01  e=3.183E+00  Salmo salar

Secondary structure (DSSP, 8-state):
-PPPEE-TTHHHHHHHS-HHHHTTT-EEEEEEEEE-TT--TTHHHHHHHHTTSSSEEEEEEEETT--EEEEEEETTEEEEEEEE-TTS-EE---HHHHHHHHH-S-EEEEEEEEEE-SSPPP-GGG--S-HHHHHHHHHHHHHHHHHHHHHHTT-HHHHHHHHHHHHHHHHHHHHHHHHHHHHTT--HHHHHHHHHHHHHHHHHHHHHHT--SHHHHHHHHHHHHHHHHHHHHHHHHHHHHHHHHHHHHHHHH--

Organism: NCBI:txid768672

pLDDT: mean 88.35, std 9.28, range [46.34, 97.88]